Protein AF-0000000086868561 (afdb_homodimer)

InterPro domains:
  IPR000504 RNA recognition motif domain [PS50102] (7-94)
  IPR012677 Nucleotide-binding alpha-beta plait domain superfamily [G3DSA:3.30.70.330] (7-83)
  IPR035979 RNA-binding domain superfamily [SSF54928] (6-81)

Secondary structure (DSSP, 8-state):
-HHHHTTEEEEE---TTSS-HHHHHHHHHHHHH-GGGT---EEEEE-S-SSTTEEEEEESSHHHHHHHHH-S-EEE--TTSSS-EEEEEEE--HHHHHHHHHH-/-HHHHTTEEEEE---TTSS-HHHHHHHHHHHHH-GGGT---EEEEE-S-SSTTEEEEEESSHHHHHHHHH-S-EEE--TTSSS-EEEEEEE--HHHHHHHHHH-

Foldseek 3Di:
DVVFLLQKKKKAFQDPPLDDFVVSQVLVQVQQCDVVLLHRAWPDKDPPDPDPRMIMTGHPDSVSLVRNQPRDWDWRDDPSDPDTITMDMGGRDPVVVVVVVVVD/DVVFLLQKKKKAFQDPPLDDFVVSQVLVQVQQCDVVLLHRAWPDKDPPDPDPRMIMTGHPDSVSLVRNQPRPWDWRDDPSDPDTTTMDMGGRDPVVVVVVVVVD

Nearest PDB structures (foldseek):
  2yko-assembly1_A  TM=6.270E-01  e=1.148E-03  Homo sapiens
  2ykq-assembly1_C  TM=6.264E-01  e=1.004E-02  Homo sapiens
  3h7h-assembly1_B  TM=5.036E-01  e=6.752E-02  Homo sapiens
  7wbx-assembly1_W  TM=4.776E-01  e=1.002E-01  Komagataella phaffii
  5xon-assembly1_W  TM=4.922E-01  e=1.695E-01  Komagataella phaffii GS115

Sequence (208 aa):
QAARSTRTIVIAGVPAGLLQDDVMADILTIHFQMSRNNGGDVEEVTYPTQNKGVAYITFEDQEVVERVLKKDQHLLQDRRLSRLYPLTVTRYNVSSSLIHLIMLQAARSTRTIVIAGVPAGLLQDDVMADILTIHFQMSRNNGGDVEEVTYPTQNKGVAYITFEDQEVVERVLKKDQHLLQDRRLSRLYPLTVTRYNVSSSLIHLIML

Solvent-accessible surface area (backbone atoms only — not comparable to full-atom values): 11659 Å² total; per-residue (Å²): 110,78,71,49,42,61,14,24,34,34,37,34,53,46,75,67,84,76,57,59,54,69,58,48,42,48,53,51,49,48,52,43,34,22,58,94,58,34,28,35,50,68,69,44,72,45,52,77,51,95,50,85,27,32,35,37,40,28,36,74,45,48,68,35,47,59,41,38,63,67,52,90,77,46,62,50,75,50,93,92,45,96,57,76,35,62,44,47,74,45,77,45,50,68,75,59,56,54,49,57,61,65,74,100,109,78,71,49,44,62,14,24,34,34,37,34,55,47,75,68,84,75,58,60,54,69,57,49,42,48,53,51,48,49,52,42,34,23,59,92,58,34,29,36,49,66,69,46,72,47,53,77,52,95,49,86,28,31,35,38,40,30,36,75,47,48,68,34,48,60,42,38,64,67,52,90,77,47,64,50,76,48,92,91,42,96,57,75,36,61,44,46,76,44,78,46,52,65,76,60,54,54,50,56,60,65,73,99

Organism: Acrocephalus arundinaceus (NCBI:txid39621)

pLDDT: mean 91.25, std 15.87, range [37.22, 98.88]

Radius of gyration: 18.5 Å; Cα contacts (8 Å, |Δi|>4): 359; chains: 2; bounding box: 31×55×44 Å

Structure (mmCIF, N/CA/C/O backbone):
data_AF-0000000086868561-model_v1
#
loop_
_entity.id
_entity.type
_entity.pdbx_description
1 polymer 'RBM43 protein'
#
loop_
_atom_site.group_PDB
_atom_site.id
_atom_site.type_symbol
_atom_site.label_atom_id
_atom_site.label_alt_id
_atom_site.label_comp_id
_atom_site.label_asym_id
_atom_site.label_entity_id
_atom_site.label_seq_id
_atom_site.pdbx_PDB_ins_code
_atom_site.Cartn_x
_atom_site.Cartn_y
_atom_site.Cartn_z
_atom_site.occupancy
_atom_site.B_iso_or_equiv
_atom_site.auth_seq_id
_atom_site.auth_comp_id
_atom_site.auth_asym_id
_atom_site.auth_atom_id
_atom_site.pdbx_PDB_model_num
ATOM 1 N N . GLN A 1 1 ? 9.25 -9.828 -21.031 1 51.69 1 GLN A N 1
ATOM 2 C CA . GLN A 1 1 ? 8.453 -10.992 -20.656 1 51.69 1 GLN A CA 1
ATOM 3 C C . GLN A 1 1 ? 9.219 -11.891 -19.703 1 51.69 1 GLN A C 1
ATOM 5 O O . GLN A 1 1 ? 8.703 -12.25 -18.641 1 51.69 1 GLN A O 1
ATOM 10 N N . ALA A 1 2 ? 10.344 -12.547 -20.219 1 59.72 2 ALA A N 1
ATOM 11 C CA . ALA A 1 2 ? 11.203 -13.398 -19.406 1 59.72 2 ALA A CA 1
ATOM 12 C C . ALA A 1 2 ? 11.633 -12.68 -18.125 1 59.72 2 ALA A C 1
ATOM 14 O O . ALA A 1 2 ? 11.617 -13.258 -17.047 1 59.72 2 ALA A O 1
ATOM 15 N N . ALA A 1 3 ? 11.836 -11.32 -18.25 1 76.62 3 ALA A N 1
ATOM 16 C CA . ALA A 1 3 ? 12.344 -10.523 -17.141 1 76.62 3 ALA A CA 1
ATOM 17 C C . ALA A 1 3 ? 11.266 -10.305 -16.078 1 76.62 3 ALA A C 1
ATOM 19 O O . ALA A 1 3 ? 11.555 -10.344 -14.883 1 76.62 3 ALA A O 1
ATOM 20 N N . ARG A 1 4 ? 9.992 -10.469 -16.453 1 88.44 4 ARG A N 1
ATOM 21 C CA . ARG A 1 4 ? 8.898 -10.234 -15.523 1 88.44 4 ARG A CA 1
ATOM 22 C C . ARG A 1 4 ? 8.648 -11.461 -14.648 1 88.44 4 ARG A C 1
ATOM 24 O O . ARG A 1 4 ? 8.352 -11.328 -13.453 1 88.44 4 ARG A O 1
ATOM 31 N N . SER A 1 5 ? 8.883 -12.633 -15.211 1 88.62 5 SER A N 1
ATOM 32 C CA . SER A 1 5 ? 8.625 -13.875 -14.484 1 88.62 5 SER A CA 1
ATOM 33 C C . SER A 1 5 ? 9.555 -14.023 -13.289 1 88.62 5 SER A C 1
ATOM 35 O O . SER A 1 5 ? 9.156 -14.531 -12.242 1 88.62 5 SER A O 1
ATOM 37 N N . THR A 1 6 ? 10.75 -13.508 -13.5 1 93.69 6 THR A N 1
ATOM 38 C CA . THR A 1 6 ? 11.734 -13.633 -12.43 1 93.69 6 THR A CA 1
ATOM 39 C C . THR A 1 6 ? 11.469 -12.602 -11.336 1 93.69 6 THR A C 1
ATOM 41 O O . THR A 1 6 ? 12.039 -12.695 -10.242 1 93.69 6 THR A O 1
ATOM 44 N N . ARG A 1 7 ? 10.57 -11.695 -11.586 1 97.88 7 ARG A N 1
ATOM 45 C CA . ARG A 1 7 ? 10.234 -10.648 -10.625 1 97.88 7 ARG A CA 1
ATOM 46 C C . ARG A 1 7 ? 8.867 -10.898 -10 1 97.88 7 ARG A C 1
ATOM 48 O O . ARG A 1 7 ? 8.344 -10.055 -9.266 1 97.88 7 ARG A O 1
ATOM 55 N N . THR A 1 8 ? 8.266 -12.109 -10.289 1 97.69 8 THR A N 1
ATOM 56 C CA . THR A 1 8 ? 6.879 -12.344 -9.898 1 97.69 8 THR A CA 1
ATOM 57 C C . THR A 1 8 ? 6.785 -13.469 -8.883 1 97.69 8 THR A C 1
ATOM 59 O O . THR A 1 8 ? 7.492 -14.477 -8.992 1 97.69 8 THR A O 1
ATOM 62 N N . ILE A 1 9 ? 5.934 -13.305 -7.879 1 98.19 9 ILE A N 1
ATOM 63 C CA . ILE A 1 9 ? 5.598 -14.367 -6.938 1 98.19 9 ILE A CA 1
ATOM 64 C C . ILE A 1 9 ? 4.125 -14.734 -7.074 1 98.19 9 ILE A C 1
ATOM 66 O O . ILE A 1 9 ? 3.324 -13.945 -7.578 1 98.19 9 ILE A O 1
ATOM 70 N N . VAL A 1 10 ? 3.818 -15.945 -6.695 1 97.81 10 VAL A N 1
ATOM 71 C CA . VAL A 1 10 ? 2.451 -16.438 -6.574 1 97.81 10 VAL A CA 1
ATOM 72 C C . VAL A 1 10 ? 2.025 -16.422 -5.105 1 97.81 10 VAL A C 1
ATOM 74 O O . VAL A 1 10 ? 2.754 -16.906 -4.238 1 97.81 10 VAL A O 1
ATOM 77 N N . ILE A 1 11 ? 0.882 -15.883 -4.84 1 98.62 11 ILE A N 1
ATOM 78 C CA . ILE A 1 11 ? 0.335 -15.82 -3.488 1 98.62 11 ILE A CA 1
ATOM 79 C C . ILE A 1 11 ? -0.944 -16.656 -3.41 1 98.62 11 ILE A C 1
ATOM 81 O O . ILE A 1 11 ? -1.891 -16.422 -4.164 1 98.62 11 ILE A O 1
ATOM 85 N N . ALA A 1 12 ? -0.967 -17.531 -2.518 1 98.44 12 ALA A N 1
ATOM 86 C CA . ALA A 1 12 ? -2.176 -18.297 -2.232 1 98.44 12 ALA A CA 1
ATOM 87 C C . ALA A 1 12 ? -2.666 -18.047 -0.811 1 98.44 12 ALA A C 1
ATOM 89 O O . ALA A 1 12 ? -1.887 -17.656 0.06 1 98.44 12 ALA A O 1
ATOM 90 N N . GLY A 1 13 ? -3.943 -18.281 -0.641 1 98.44 13 GLY A N 1
ATOM 91 C CA . GLY A 1 13 ? -4.523 -18.078 0.677 1 98.44 13 GLY A CA 1
ATOM 92 C C . GLY A 1 13 ? -5.18 -16.719 0.83 1 98.44 13 GLY A C 1
ATOM 93 O O . GLY A 1 13 ? -5.555 -16.328 1.937 1 98.44 13 GLY A O 1
ATOM 94 N N . VAL A 1 14 ? -5.309 -15.977 -0.23 1 98.56 14 VAL A N 1
ATOM 95 C CA . VAL A 1 14 ? -5.988 -14.68 -0.207 1 98.56 14 VAL A CA 1
ATOM 96 C C . VAL A 1 14 ? -7.465 -14.883 0.127 1 98.56 14 VAL A C 1
ATOM 98 O O . VAL A 1 14 ? -8.148 -15.68 -0.516 1 98.56 14 VAL A O 1
ATOM 101 N N . PRO A 1 15 ? -7.941 -14.25 1.139 1 97.75 15 PRO A N 1
ATOM 102 C CA . PRO A 1 15 ? -9.352 -14.43 1.499 1 97.75 15 PRO A CA 1
ATOM 103 C C . PRO A 1 15 ? -10.305 -13.812 0.48 1 97.75 15 PRO A C 1
ATOM 105 O O . PRO A 1 15 ? -10.734 -12.672 0.649 1 97.75 15 PRO A O 1
ATOM 108 N N . ALA A 1 16 ? -10.758 -14.594 -0.416 1 96.56 16 ALA A N 1
ATOM 109 C CA . ALA A 1 16 ? -11.602 -14.133 -1.518 1 96.56 16 ALA A CA 1
ATOM 110 C C . ALA A 1 16 ? -13.023 -13.867 -1.044 1 96.56 16 ALA A C 1
ATOM 112 O O . ALA A 1 16 ? -13.547 -14.578 -0.186 1 96.56 16 ALA A O 1
ATOM 113 N N . GLY A 1 17 ? -13.586 -12.883 -1.611 1 95.5 17 GLY A N 1
ATOM 114 C CA . GLY A 1 17 ? -15.008 -12.641 -1.424 1 95.5 17 GLY A CA 1
ATOM 115 C C . GLY A 1 17 ? -15.312 -11.805 -0.194 1 95.5 17 GLY A C 1
ATOM 116 O O . GLY A 1 17 ? -16.469 -11.461 0.057 1 95.5 17 GLY A O 1
ATOM 117 N N . LEU A 1 18 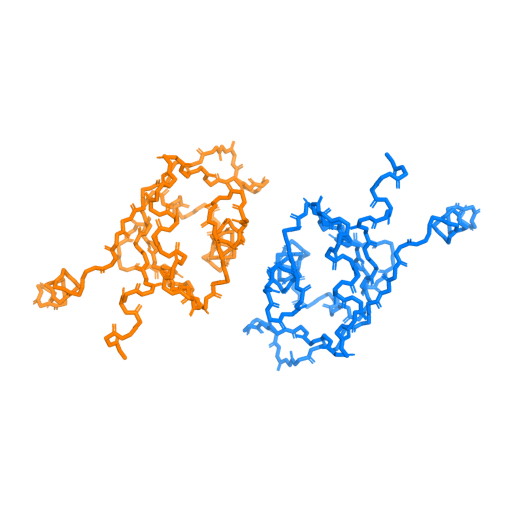? -14.32 -11.477 0.561 1 96.69 18 LEU A N 1
ATOM 118 C CA . LEU A 1 18 ? -14.531 -10.727 1.796 1 96.69 18 LEU A CA 1
ATOM 119 C C . LEU A 1 18 ? -14.617 -9.234 1.518 1 96.69 18 LEU A C 1
ATOM 121 O O . LEU A 1 18 ? -15.32 -8.5 2.225 1 96.69 18 LEU A O 1
ATOM 125 N N . LEU A 1 19 ? -13.859 -8.773 0.583 1 97.38 19 LEU A N 1
ATOM 126 C CA . LEU A 1 19 ? -13.781 -7.363 0.206 1 97.38 19 LEU A CA 1
ATOM 127 C C . LEU A 1 19 ? -13.836 -7.203 -1.31 1 97.38 19 LEU A C 1
ATOM 129 O O . LEU A 1 19 ? -13.711 -8.188 -2.047 1 97.38 19 LEU A O 1
ATOM 133 N N . GLN A 1 20 ? -14.125 -5.953 -1.685 1 97 20 GLN A N 1
ATOM 134 C CA . GLN A 1 20 ? -13.984 -5.691 -3.113 1 97 20 GLN A CA 1
ATOM 135 C C . GLN A 1 20 ? -12.594 -6.082 -3.611 1 97 20 GLN A C 1
ATOM 137 O O . GLN A 1 20 ? -11.602 -5.918 -2.896 1 97 20 GLN A O 1
ATOM 142 N N . ASP A 1 21 ? -12.477 -6.473 -4.863 1 97.69 21 ASP A N 1
ATOM 143 C CA . ASP A 1 21 ? -11.234 -7 -5.414 1 97.69 21 ASP A CA 1
ATOM 144 C C . ASP A 1 21 ? -10.133 -5.941 -5.395 1 97.69 21 ASP A C 1
ATOM 146 O O . ASP A 1 21 ? -8.977 -6.242 -5.074 1 97.69 21 ASP A O 1
ATOM 150 N N . ASP A 1 22 ? -10.477 -4.754 -5.777 1 97 22 ASP A N 1
ATOM 151 C CA . ASP A 1 22 ? -9.469 -3.705 -5.836 1 97 22 ASP A CA 1
ATOM 152 C C . ASP A 1 22 ? -8.953 -3.357 -4.441 1 97 22 ASP A C 1
ATOM 154 O O . ASP A 1 22 ? -7.789 -2.984 -4.277 1 97 22 ASP A O 1
ATOM 158 N N . VAL A 1 23 ? -9.789 -3.428 -3.482 1 98.12 23 VAL A N 1
ATOM 159 C CA . VAL A 1 23 ? -9.391 -3.193 -2.098 1 98.12 23 VAL A CA 1
ATOM 160 C C . VAL A 1 23 ? -8.453 -4.305 -1.639 1 98.12 23 VAL A C 1
ATOM 162 O O . VAL A 1 23 ? -7.422 -4.039 -1.014 1 98.12 23 VAL A O 1
ATOM 165 N N . MET A 1 24 ? -8.766 -5.473 -1.967 1 98.56 24 MET A N 1
ATOM 166 C CA . MET A 1 24 ? -7.895 -6.594 -1.63 1 98.56 24 MET A CA 1
ATOM 167 C C . MET A 1 24 ? -6.531 -6.441 -2.299 1 98.56 24 MET A C 1
ATOM 169 O O . MET A 1 24 ? -5.496 -6.684 -1.674 1 98.56 24 MET A O 1
ATOM 173 N N . ALA A 1 25 ? -6.566 -6.031 -3.541 1 98.62 25 ALA A N 1
ATOM 174 C CA . ALA A 1 25 ? -5.312 -5.809 -4.25 1 98.62 25 ALA A CA 1
ATOM 175 C C . ALA A 1 25 ? -4.469 -4.746 -3.551 1 98.62 25 ALA A C 1
ATOM 177 O O . ALA A 1 25 ? -3.244 -4.875 -3.463 1 98.62 25 ALA A O 1
ATOM 178 N N . ASP A 1 26 ? -5.125 -3.734 -3.117 1 98.62 26 ASP A N 1
ATOM 179 C CA . ASP A 1 26 ? -4.406 -2.697 -2.385 1 98.62 26 ASP A CA 1
ATOM 180 C C . ASP A 1 26 ? -3.789 -3.256 -1.104 1 98.62 26 ASP A C 1
ATOM 182 O O . ASP A 1 26 ? -2.654 -2.924 -0.761 1 98.62 26 ASP A O 1
A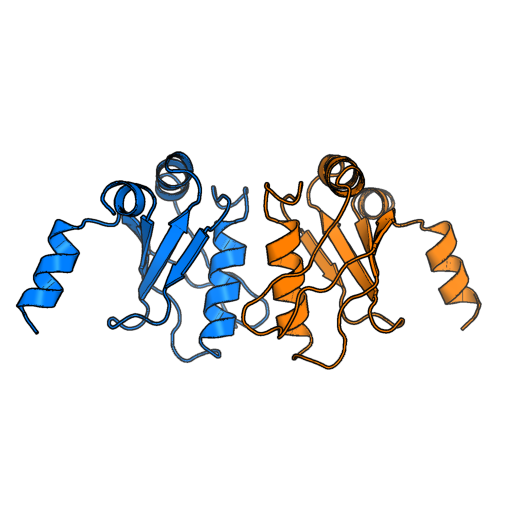TOM 186 N N . ILE A 1 27 ? -4.559 -4.051 -0.37 1 98.75 27 ILE A N 1
ATOM 187 C CA . ILE A 1 27 ? -4.07 -4.625 0.877 1 98.75 27 ILE A CA 1
ATOM 188 C C . ILE A 1 27 ? -2.838 -5.484 0.601 1 98.75 27 ILE A C 1
ATOM 190 O O . ILE A 1 27 ? -1.848 -5.414 1.333 1 98.75 27 ILE A O 1
ATOM 194 N N . LEU A 1 28 ? -2.844 -6.238 -0.434 1 98.88 28 LEU A N 1
ATOM 195 C CA . LEU A 1 28 ? -1.693 -7.047 -0.821 1 98.88 28 LEU A CA 1
ATOM 196 C C . LEU A 1 28 ? -0.499 -6.168 -1.168 1 98.88 28 LEU A C 1
ATOM 198 O O . LEU A 1 28 ? 0.625 -6.438 -0.738 1 98.88 28 LEU A O 1
ATOM 202 N N . THR A 1 29 ? -0.765 -5.172 -1.962 1 98.88 29 THR A N 1
ATOM 203 C CA . THR A 1 29 ? 0.297 -4.246 -2.34 1 98.88 29 THR A CA 1
ATOM 204 C C . THR A 1 29 ? 0.973 -3.664 -1.101 1 98.88 29 THR A C 1
ATOM 206 O O . THR A 1 29 ? 2.201 -3.66 -1.002 1 98.88 29 THR A O 1
ATOM 209 N N . ILE A 1 30 ? 0.138 -3.203 -0.221 1 98.81 30 ILE A N 1
ATOM 210 C CA . ILE A 1 30 ? 0.633 -2.568 0.996 1 98.81 30 ILE A CA 1
ATOM 211 C C . ILE A 1 30 ? 1.467 -3.566 1.797 1 98.81 30 ILE A C 1
ATOM 213 O O . ILE A 1 30 ? 2.57 -3.246 2.244 1 98.81 30 ILE A O 1
ATOM 217 N N . HIS A 1 31 ? 1.046 -4.75 1.968 1 98.81 31 HIS A N 1
ATOM 218 C CA . HIS A 1 31 ? 1.744 -5.789 2.717 1 98.81 31 HIS A CA 1
ATOM 219 C C . HIS A 1 31 ? 3.105 -6.09 2.1 1 98.81 31 HIS A C 1
ATOM 221 O O . HIS A 1 31 ? 4.117 -6.125 2.805 1 98.81 31 HIS A O 1
ATOM 227 N N . PHE A 1 32 ? 3.178 -6.207 0.846 1 98.88 32 PHE A N 1
ATOM 228 C CA . PHE A 1 32 ? 4.387 -6.707 0.197 1 98.88 32 PHE A CA 1
ATOM 229 C C . PHE A 1 32 ? 5.324 -5.559 -0.156 1 98.88 32 PHE A C 1
ATOM 231 O O . PHE A 1 32 ? 6.438 -5.789 -0.636 1 98.88 32 PHE A O 1
ATOM 238 N N . GLN A 1 33 ? 4.836 -4.363 0.044 1 98.62 33 GLN A N 1
ATOM 239 C CA . GLN A 1 33 ? 5.73 -3.219 -0.081 1 98.62 33 GLN A CA 1
ATOM 240 C C . GLN A 1 33 ? 6.469 -2.953 1.228 1 98.62 33 GLN A C 1
ATOM 242 O O . GLN A 1 33 ? 7.449 -2.207 1.252 1 98.62 33 GLN A O 1
ATOM 247 N N . MET A 1 34 ? 6.023 -3.525 2.316 1 97.94 34 MET A N 1
ATOM 248 C CA . MET A 1 34 ? 6.598 -3.236 3.627 1 97.94 34 MET A CA 1
ATOM 249 C C . MET A 1 34 ? 7.934 -3.951 3.803 1 97.94 34 MET A C 1
ATOM 251 O O . MET A 1 34 ? 8.039 -5.156 3.557 1 97.94 34 MET A O 1
ATOM 255 N N . SER A 1 35 ? 8.852 -3.223 4.348 1 97.12 35 SER A N 1
ATOM 256 C CA . SER A 1 35 ? 10.172 -3.777 4.605 1 97.12 35 SER A CA 1
ATOM 257 C C . SER A 1 35 ? 10.117 -4.879 5.66 1 97.12 35 SER A C 1
ATOM 259 O O . SER A 1 35 ? 10.812 -5.887 5.551 1 97.12 35 SER A O 1
ATOM 261 N N . ARG A 1 36 ? 9.297 -4.746 6.656 1 94.56 36 ARG A N 1
ATOM 262 C CA . ARG A 1 36 ? 9.211 -5.73 7.73 1 94.56 36 ARG A CA 1
ATOM 263 C C . ARG A 1 36 ? 8.688 -7.066 7.207 1 94.56 36 ARG A C 1
ATOM 265 O O . ARG A 1 36 ? 8.859 -8.102 7.852 1 94.56 36 ARG A O 1
ATOM 272 N N . ASN A 1 37 ? 8.031 -7.039 6.121 1 97.62 37 ASN A N 1
ATOM 273 C CA . ASN A 1 37 ? 7.574 -8.266 5.48 1 97.62 37 ASN A CA 1
ATOM 274 C C . ASN A 1 37 ? 8.531 -8.711 4.375 1 97.62 37 ASN A C 1
ATOM 276 O O . ASN A 1 37 ? 8.141 -9.461 3.48 1 97.62 37 ASN A O 1
ATOM 280 N N . ASN A 1 38 ? 9.734 -8.18 4.387 1 98.25 38 ASN A N 1
ATOM 281 C CA . ASN A 1 38 ? 10.805 -8.445 3.428 1 98.25 38 ASN A CA 1
ATOM 282 C C . ASN A 1 38 ? 10.422 -7.988 2.021 1 98.25 38 ASN A C 1
ATOM 284 O O . ASN A 1 38 ? 10.891 -8.555 1.032 1 98.25 38 ASN A O 1
ATOM 288 N N . GLY A 1 39 ? 9.484 -7.027 1.983 1 98.25 39 GLY A N 1
ATOM 289 C CA . GLY A 1 39 ? 8.938 -6.594 0.708 1 98.25 39 GLY A CA 1
ATOM 290 C C . GLY A 1 39 ? 9.781 -5.543 0.016 1 98.25 39 GLY A C 1
ATOM 291 O O . GLY A 1 39 ? 10.961 -5.379 0.338 1 98.25 39 GLY A O 1
ATOM 292 N N . GLY A 1 40 ? 9.188 -4.93 -1.017 1 98.38 40 GLY A N 1
ATOM 293 C CA . GLY A 1 40 ? 9.734 -3.891 -1.87 1 98.38 40 GLY A CA 1
ATOM 294 C C . GLY A 1 40 ? 8.719 -3.326 -2.848 1 98.38 40 GLY A C 1
ATOM 295 O O . GLY A 1 40 ? 7.547 -3.705 -2.824 1 98.38 40 GLY A O 1
ATOM 296 N N . ASP A 1 41 ? 9.188 -2.451 -3.643 1 98.44 41 ASP A N 1
ATOM 297 C CA . ASP A 1 41 ? 8.281 -1.765 -4.551 1 98.44 41 ASP A CA 1
ATOM 298 C C . ASP A 1 41 ? 7.551 -2.758 -5.453 1 98.44 41 ASP A C 1
ATOM 300 O O . ASP A 1 41 ? 8.188 -3.557 -6.145 1 98.44 41 ASP A O 1
ATOM 304 N N . VAL A 1 42 ? 6.223 -2.629 -5.449 1 98.44 42 VAL A N 1
ATOM 305 C CA . VAL A 1 42 ? 5.359 -3.494 -6.246 1 98.44 42 VAL A CA 1
ATOM 306 C C . VAL A 1 42 ? 4.984 -2.793 -7.547 1 98.44 42 VAL A C 1
ATOM 308 O O . VAL A 1 42 ? 4.441 -1.686 -7.527 1 98.44 42 VAL A O 1
ATOM 311 N N . GLU A 1 43 ? 5.273 -3.438 -8.609 1 98 43 GLU A N 1
ATOM 312 C CA . GLU A 1 43 ? 4.934 -2.91 -9.93 1 98 43 GLU A CA 1
ATOM 313 C C . GLU A 1 43 ? 3.477 -3.199 -10.281 1 98 43 GLU A C 1
ATOM 315 O O . GLU A 1 43 ? 2.773 -2.33 -10.797 1 98 43 GLU A O 1
ATOM 320 N N . GLU A 1 44 ? 3.074 -4.473 -9.945 1 97.62 44 GLU A N 1
ATOM 321 C CA . GLU A 1 44 ? 1.729 -4.879 -10.344 1 97.62 44 GLU A CA 1
ATOM 322 C C . GLU A 1 44 ? 1.215 -6.023 -9.477 1 97.62 44 GLU A C 1
ATOM 324 O O . GLU A 1 44 ? 1.973 -6.93 -9.125 1 97.62 44 GLU A O 1
ATOM 329 N N . VAL A 1 45 ? -0.065 -5.934 -9.148 1 98.31 45 VAL A N 1
ATOM 330 C CA . VAL A 1 45 ? -0.792 -7.039 -8.531 1 98.31 45 VAL A CA 1
ATOM 331 C C . VAL A 1 45 ? -1.901 -7.512 -9.469 1 98.31 45 VAL A C 1
ATOM 333 O O . VAL A 1 45 ? -2.719 -6.711 -9.93 1 98.31 45 VAL A O 1
ATOM 336 N N . THR A 1 46 ? -1.82 -8.797 -9.805 1 97.94 46 THR A N 1
ATOM 337 C CA . THR A 1 46 ? -2.912 -9.398 -10.555 1 97.94 46 THR A CA 1
ATOM 338 C C . THR A 1 46 ? -3.859 -10.148 -9.625 1 97.94 46 THR A C 1
ATOM 340 O O . THR A 1 46 ? -3.518 -11.219 -9.109 1 97.94 46 THR A O 1
ATOM 343 N N . TYR A 1 47 ? -4.895 -9.594 -9.406 1 98.25 47 TYR A N 1
ATOM 344 C CA . TYR A 1 47 ? -5.957 -10.148 -8.578 1 98.25 47 TYR A CA 1
ATOM 345 C C . TYR A 1 47 ? -7.316 -9.586 -8.984 1 98.25 47 TYR A C 1
ATOM 347 O O . TYR A 1 47 ? -7.465 -8.367 -9.156 1 98.25 47 TYR A O 1
ATOM 355 N N . PRO A 1 48 ? -8.328 -10.242 -9.109 1 97.5 48 PRO A N 1
ATOM 356 C CA . PRO A 1 48 ? -8.414 -11.703 -8.969 1 97.5 48 PRO A CA 1
ATOM 357 C C . PRO A 1 48 ? -7.762 -12.438 -10.141 1 97.5 48 PRO A C 1
ATOM 359 O O . PRO A 1 48 ? -7.438 -11.82 -11.164 1 97.5 48 PRO A O 1
ATOM 362 N N . THR A 1 49 ? -7.387 -13.648 -9.961 1 97.19 49 THR A N 1
ATOM 363 C CA . THR A 1 49 ? -6.977 -14.547 -11.031 1 97.19 49 THR A CA 1
ATOM 364 C C . THR A 1 49 ? -8.055 -15.594 -11.297 1 97.19 49 THR A C 1
ATOM 366 O O . THR A 1 49 ? -9.148 -15.531 -10.727 1 97.19 49 THR A O 1
ATOM 369 N N . GLN A 1 50 ? -7.762 -16.516 -12.203 1 94.44 50 GLN A N 1
ATOM 370 C CA . GLN A 1 50 ? -8.68 -17.594 -12.516 1 94.44 50 GLN A CA 1
ATOM 371 C C . GLN A 1 50 ? -8.797 -18.562 -11.336 1 94.44 50 GLN A C 1
ATOM 373 O O . GLN A 1 50 ? -9.805 -19.266 -11.195 1 94.44 50 GLN A O 1
ATOM 378 N N . ASN A 1 51 ? -7.777 -18.656 -10.531 1 95.25 51 ASN A N 1
ATOM 379 C CA . ASN A 1 51 ? -7.773 -19.5 -9.344 1 95.25 51 ASN A CA 1
ATOM 380 C C . ASN A 1 51 ? -8.156 -18.719 -8.094 1 95.25 51 ASN A C 1
ATOM 382 O O . ASN A 1 51 ? -7.453 -17.781 -7.703 1 95.25 51 ASN A O 1
ATOM 386 N N . LYS A 1 52 ? -9.227 -19.141 -7.531 1 96.56 52 LYS A N 1
ATOM 387 C CA . LYS A 1 52 ? -9.734 -18.438 -6.352 1 96.56 52 LYS A CA 1
ATOM 388 C C . LYS A 1 52 ? -8.68 -18.375 -5.25 1 96.56 52 LYS A C 1
ATOM 390 O O . LYS A 1 52 ? -8.031 -19.391 -4.945 1 96.56 52 LYS A O 1
ATOM 395 N N . GLY A 1 53 ? -8.539 -17.188 -4.652 1 98 53 GLY A N 1
ATOM 396 C CA . GLY A 1 53 ? -7.629 -17.031 -3.527 1 98 53 GLY A CA 1
ATOM 397 C C . GLY A 1 53 ? -6.172 -16.938 -3.947 1 98 53 GLY A C 1
ATOM 398 O O . GLY A 1 53 ? -5.273 -17.047 -3.111 1 98 53 GLY A O 1
ATOM 399 N N . VAL A 1 54 ? -5.965 -16.766 -5.254 1 98.31 54 VAL A N 1
ATOM 400 C CA . VAL A 1 54 ? -4.598 -16.688 -5.758 1 98.31 54 VAL A CA 1
ATOM 401 C C . VAL A 1 54 ? -4.359 -15.32 -6.391 1 98.31 54 VAL A C 1
ATOM 403 O O . VAL A 1 54 ? -5.223 -14.805 -7.105 1 98.31 54 VAL A O 1
ATOM 406 N N . ALA A 1 55 ? -3.262 -14.75 -6.105 1 98.56 55 ALA A N 1
ATOM 407 C CA . ALA A 1 55 ? -2.807 -13.508 -6.715 1 98.56 55 ALA A CA 1
ATOM 408 C C . ALA A 1 55 ? -1.392 -13.648 -7.266 1 98.56 55 ALA A C 1
ATOM 410 O O . ALA A 1 55 ? -0.658 -14.562 -6.883 1 98.56 55 ALA A O 1
ATOM 411 N N . TYR A 1 56 ? -1.018 -12.797 -8.188 1 98.56 56 TYR A N 1
ATOM 412 C CA . TYR A 1 56 ? 0.356 -12.633 -8.656 1 98.56 56 TYR A CA 1
ATOM 413 C C . TYR A 1 56 ? 0.88 -11.242 -8.328 1 98.56 56 TYR A C 1
ATOM 415 O O . TYR A 1 56 ? 0.186 -10.242 -8.547 1 98.56 56 TYR A O 1
ATOM 423 N N . ILE A 1 57 ? 2.068 -11.266 -7.84 1 98.62 57 ILE A N 1
ATOM 424 C CA . ILE A 1 57 ? 2.678 -9.977 -7.527 1 98.62 57 ILE A CA 1
ATOM 425 C C . ILE A 1 57 ? 4.023 -9.852 -8.242 1 98.62 57 ILE A C 1
ATOM 427 O O . ILE A 1 57 ? 4.887 -10.719 -8.102 1 98.62 57 ILE A O 1
ATOM 431 N N . THR A 1 58 ? 4.184 -8.773 -9.016 1 98.44 58 THR A N 1
ATOM 432 C CA . THR A 1 58 ? 5.438 -8.445 -9.688 1 98.44 58 THR A CA 1
ATOM 433 C C . THR A 1 58 ? 6.125 -7.266 -9.008 1 98.44 58 THR A C 1
ATOM 435 O O . THR A 1 58 ? 5.52 -6.207 -8.828 1 98.44 58 THR A O 1
ATOM 438 N N . PHE A 1 59 ? 7.398 -7.457 -8.68 1 98.44 59 PHE A N 1
ATOM 439 C CA . PHE A 1 59 ? 8.172 -6.395 -8.047 1 98.44 59 PHE A CA 1
ATOM 440 C C . PHE A 1 59 ? 8.992 -5.633 -9.078 1 98.44 59 PHE A C 1
ATOM 442 O O . PHE A 1 59 ? 9.219 -6.125 -10.188 1 98.44 59 PHE A O 1
ATOM 449 N N . GLU A 1 60 ? 9.359 -4.418 -8.719 1 97.56 60 GLU A N 1
ATOM 450 C CA . GLU A 1 60 ? 10.234 -3.627 -9.578 1 97.56 60 GLU A CA 1
ATOM 451 C C . GLU A 1 60 ? 11.617 -4.27 -9.703 1 97.56 60 GLU A C 1
ATOM 453 O O . GLU A 1 60 ? 12.242 -4.215 -10.766 1 97.56 60 GLU A O 1
ATOM 458 N N . ASP A 1 61 ? 12.078 -4.918 -8.594 1 97.06 61 ASP A N 1
ATOM 459 C CA . ASP A 1 61 ? 13.414 -5.504 -8.531 1 97.06 61 ASP A CA 1
ATOM 460 C C . ASP A 1 61 ? 13.344 -7 -8.242 1 97.06 61 ASP A C 1
ATOM 462 O O . ASP A 1 61 ? 12.672 -7.426 -7.301 1 97.06 61 ASP A O 1
ATOM 466 N N . GLN A 1 62 ? 14.141 -7.773 -8.906 1 96.31 62 GLN A N 1
ATOM 467 C CA . GLN A 1 62 ? 14.133 -9.227 -8.766 1 96.31 62 GLN A CA 1
ATOM 468 C C . GLN A 1 62 ? 14.633 -9.648 -7.383 1 96.31 62 GLN A C 1
ATOM 470 O O . GLN A 1 62 ? 14.203 -10.672 -6.848 1 96.31 62 GLN A O 1
ATOM 475 N N . GLU A 1 63 ? 15.477 -8.852 -6.809 1 97.56 63 GLU A N 1
ATOM 476 C CA . GLU A 1 63 ? 16.047 -9.195 -5.508 1 97.56 63 GLU A CA 1
ATOM 477 C C . GLU A 1 63 ? 14.961 -9.281 -4.438 1 97.56 63 GLU A C 1
ATOM 479 O O . GLU A 1 63 ? 15.102 -10.016 -3.455 1 97.56 63 GLU A O 1
ATOM 484 N N . VAL A 1 64 ? 13.922 -8.617 -4.656 1 98.19 64 VAL A N 1
ATOM 485 C CA . VAL A 1 64 ? 12.828 -8.609 -3.689 1 98.19 64 VAL A CA 1
ATOM 486 C C . VAL A 1 64 ? 12.188 -9.992 -3.629 1 98.19 64 VAL A C 1
ATOM 488 O O . VAL A 1 64 ? 11.781 -10.445 -2.557 1 98.19 64 VAL A O 1
ATOM 491 N N . VAL A 1 65 ? 12.094 -10.641 -4.766 1 98 65 VAL A N 1
ATOM 492 C CA . VAL A 1 65 ? 11.508 -11.977 -4.812 1 98 65 VAL A CA 1
ATOM 493 C C . VAL A 1 65 ? 12.266 -12.906 -3.861 1 98 65 VAL A C 1
ATOM 495 O O . VAL A 1 65 ? 11.656 -13.609 -3.055 1 98 65 VAL A O 1
ATOM 498 N N . GLU A 1 66 ? 13.578 -12.828 -3.895 1 97.62 66 GLU A N 1
ATOM 499 C CA . GLU A 1 66 ? 14.398 -13.688 -3.045 1 97.62 66 GLU A CA 1
ATOM 500 C C . GLU A 1 66 ? 14.18 -13.367 -1.568 1 97.62 66 GLU A C 1
ATOM 502 O O . GLU A 1 66 ? 14.117 -14.273 -0.736 1 97.62 66 GLU A O 1
ATOM 507 N N . ARG A 1 67 ? 14.047 -12.117 -1.239 1 98.44 67 ARG A N 1
ATOM 508 C CA . ARG A 1 67 ? 13.844 -11.703 0.145 1 98.44 67 ARG A CA 1
ATOM 509 C C . ARG A 1 67 ? 12.484 -12.148 0.658 1 98.44 67 ARG A C 1
ATOM 511 O O . ARG A 1 67 ? 12.375 -12.688 1.762 1 98.44 67 ARG A O 1
ATOM 518 N N . VAL A 1 68 ? 11.5 -11.953 -0.137 1 98.62 68 VAL A N 1
ATOM 519 C CA . VAL A 1 68 ? 10.141 -12.297 0.256 1 98.62 68 VAL A CA 1
ATOM 520 C C . VAL A 1 68 ? 10.031 -13.805 0.491 1 98.62 68 VAL A C 1
ATOM 522 O O . VAL A 1 68 ? 9.383 -14.242 1.442 1 98.62 68 VAL A O 1
ATOM 525 N N . LEU A 1 69 ? 10.711 -14.57 -0.312 1 98.12 69 LEU A N 1
ATOM 526 C CA . LEU A 1 69 ? 10.633 -16.016 -0.226 1 98.12 69 LEU A CA 1
ATOM 527 C C . LEU A 1 69 ? 11.359 -16.531 1.016 1 98.12 69 LEU A C 1
ATOM 529 O O . LEU A 1 69 ? 11.086 -17.641 1.491 1 98.12 69 LEU A O 1
ATOM 533 N N . LYS A 1 70 ? 12.227 -15.766 1.537 1 98 70 LYS A N 1
ATOM 534 C CA . LYS A 1 70 ? 13.016 -16.172 2.699 1 98 70 LYS A CA 1
ATOM 535 C C . LYS A 1 70 ? 12.227 -15.969 3.992 1 98 70 LYS A C 1
ATOM 537 O O . LYS A 1 70 ? 12.586 -16.516 5.035 1 98 70 LYS A O 1
ATOM 542 N N . LYS A 1 71 ? 11.219 -15.148 3.914 1 97.19 71 LYS A N 1
ATOM 543 C CA . LYS A 1 71 ? 10.43 -14.906 5.117 1 97.19 71 LYS A CA 1
ATOM 544 C C . LYS A 1 71 ? 9.625 -16.141 5.508 1 97.19 71 LYS A C 1
ATOM 546 O O . LYS A 1 71 ? 8.969 -16.766 4.664 1 97.19 71 LYS A O 1
ATOM 551 N N . ASP A 1 72 ? 9.586 -16.547 6.742 1 93.25 72 ASP A N 1
ATOM 552 C CA . ASP A 1 72 ? 8.984 -17.781 7.234 1 93.25 72 ASP A CA 1
ATOM 553 C C . ASP A 1 72 ? 7.469 -17.766 7.066 1 93.25 72 ASP A C 1
ATOM 555 O O . ASP A 1 72 ? 6.887 -18.703 6.523 1 93.25 72 ASP A O 1
ATOM 559 N N . GLN A 1 73 ? 6.852 -16.625 7.609 1 97.56 73 GLN A N 1
ATOM 560 C CA . GLN A 1 73 ? 5.395 -16.562 7.582 1 97.56 73 GLN A CA 1
ATOM 561 C C . GLN A 1 73 ? 4.914 -15.18 7.141 1 97.56 73 GLN A C 1
ATOM 563 O O . GLN A 1 73 ? 5.406 -14.164 7.629 1 97.56 73 GLN A O 1
ATOM 568 N N . HIS A 1 74 ? 4.051 -15.195 6.164 1 98.56 74 HIS A N 1
ATOM 569 C CA . HIS A 1 74 ? 3.324 -13.992 5.773 1 98.56 74 HIS A CA 1
ATOM 570 C C . HIS A 1 74 ? 1.885 -14.031 6.273 1 98.56 74 HIS A C 1
ATOM 572 O O . HIS A 1 74 ? 1.104 -14.891 5.859 1 98.56 74 HIS A O 1
ATOM 578 N N . LEU A 1 75 ? 1.585 -13.148 7.117 1 98.62 75 LEU A N 1
ATOM 579 C CA . LEU A 1 75 ? 0.223 -13 7.617 1 98.62 75 LEU A CA 1
ATOM 580 C C . LEU A 1 75 ? -0.399 -11.695 7.121 1 98.62 75 LEU A C 1
ATOM 582 O O . LEU A 1 75 ? 0.077 -10.609 7.453 1 98.62 75 LEU A O 1
ATOM 586 N N . LEU A 1 76 ? -1.384 -11.844 6.316 1 98.5 76 LEU A N 1
ATOM 587 C CA . LEU A 1 76 ? -2.105 -10.664 5.852 1 98.5 76 LEU A CA 1
ATOM 588 C C . LEU A 1 76 ? -2.924 -10.047 6.98 1 98.5 76 LEU A C 1
ATOM 590 O O . LEU A 1 76 ? -3.75 -10.719 7.598 1 98.5 76 LEU A O 1
ATOM 594 N N . GLN A 1 77 ? -2.617 -8.828 7.227 1 96.75 77 GLN A N 1
ATOM 595 C CA . GLN A 1 77 ? -3.279 -8.086 8.297 1 96.75 77 GLN A CA 1
ATOM 596 C C . GLN A 1 77 ? -3.846 -6.766 7.785 1 96.75 77 GLN A C 1
ATOM 598 O O . GLN A 1 77 ? -3.156 -6.016 7.09 1 96.75 77 GLN A O 1
ATOM 603 N N . ASP A 1 78 ? -5.07 -6.5 8.125 1 97.62 78 ASP A N 1
ATOM 604 C CA . ASP A 1 78 ? -5.773 -5.262 7.797 1 97.62 78 ASP A CA 1
ATOM 605 C C . ASP A 1 78 ? -7.008 -5.086 8.68 1 97.62 78 ASP A C 1
ATOM 607 O O . ASP A 1 78 ? -7.684 -6.059 9.016 1 97.62 78 ASP A O 1
ATOM 611 N N . ARG A 1 79 ? -7.219 -3.83 9.016 1 94.88 79 ARG A N 1
ATOM 612 C CA . ARG A 1 79 ? -8.336 -3.547 9.914 1 94.88 79 ARG A CA 1
ATOM 613 C C . ARG A 1 79 ? -9.656 -4.012 9.312 1 94.88 79 ARG A C 1
ATOM 615 O O . ARG A 1 79 ? -10.617 -4.281 10.031 1 94.88 79 ARG A O 1
ATOM 622 N N . ARG A 1 80 ? -9.844 -4.145 8.055 1 97.38 80 ARG A N 1
ATOM 623 C CA . ARG A 1 80 ? -11.078 -4.539 7.383 1 97.38 80 ARG A CA 1
ATOM 624 C C . ARG A 1 80 ? -11.234 -6.055 7.375 1 97.38 80 ARG A C 1
ATOM 626 O O . ARG A 1 80 ? -12.289 -6.574 7 1 97.38 80 ARG A O 1
ATOM 633 N N . LEU A 1 81 ? -10.164 -6.73 7.773 1 97.12 81 LEU A N 1
ATOM 634 C CA . LEU A 1 81 ? -10.18 -8.188 7.883 1 97.12 81 LEU A CA 1
ATOM 635 C C . LEU A 1 81 ? -10.328 -8.617 9.336 1 97.12 81 LEU A C 1
ATOM 637 O O . LEU A 1 81 ? -9.648 -8.086 10.219 1 97.12 81 LEU A O 1
ATOM 641 N N . SER A 1 82 ? -11.172 -9.547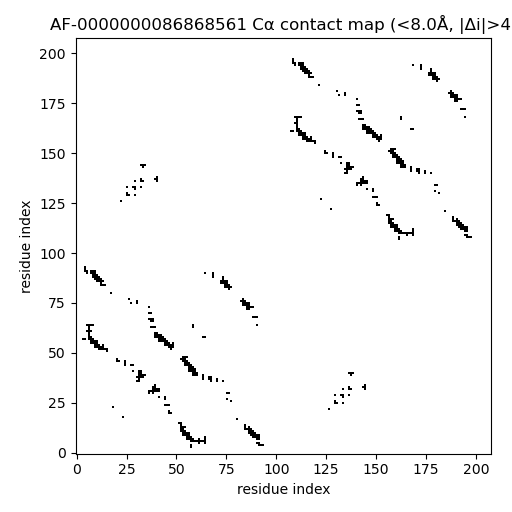 9.641 1 96.31 82 SER A N 1
ATOM 642 C CA . SER A 1 82 ? -11.547 -9.93 11 1 96.31 82 SER A CA 1
ATOM 643 C C . SER A 1 82 ? -10.461 -10.789 11.648 1 96.31 82 SER A C 1
ATOM 645 O O . SER A 1 82 ? -10.453 -10.977 12.867 1 96.31 82 SER A O 1
ATOM 647 N N . ARG A 1 83 ? -9.594 -11.32 10.93 1 97.5 83 ARG A N 1
ATOM 648 C CA . ARG A 1 83 ? -8.508 -12.156 11.43 1 97.5 83 ARG A CA 1
ATOM 649 C C . ARG A 1 83 ? -7.27 -12.031 10.555 1 97.5 83 ARG A C 1
ATOM 651 O O . ARG A 1 83 ? -7.27 -11.281 9.578 1 97.5 83 ARG A O 1
ATOM 658 N N . LEU A 1 84 ? -6.184 -12.688 11.031 1 98.25 84 LEU A N 1
ATOM 659 C CA . LEU A 1 84 ? -4.973 -12.828 10.227 1 98.25 84 LEU A CA 1
ATOM 660 C C . LEU A 1 84 ? -5.121 -13.945 9.211 1 98.25 84 LEU A C 1
ATOM 662 O O . LEU A 1 84 ? -5.688 -15 9.516 1 98.25 84 LEU A O 1
ATOM 666 N N . TYR A 1 85 ? -4.645 -13.75 8.078 1 98.38 85 TYR A N 1
ATOM 667 C CA . TYR A 1 85 ? -4.734 -14.75 7.027 1 98.38 85 TYR A CA 1
ATOM 668 C C . TYR A 1 85 ? -3.35 -15.18 6.559 1 98.38 85 TYR A C 1
ATOM 670 O O . TYR A 1 85 ? -2.625 -14.391 5.949 1 98.38 85 TYR A O 1
ATOM 678 N N . PRO A 1 86 ? -2.973 -16.391 6.867 1 98.69 86 PRO A N 1
ATOM 679 C CA . PRO A 1 86 ? -1.688 -16.875 6.363 1 98.69 86 PRO A CA 1
ATOM 680 C C . PRO A 1 86 ? -1.649 -16.984 4.84 1 98.69 86 PRO A C 1
ATOM 682 O O . PRO A 1 86 ? -2.605 -17.469 4.227 1 98.69 86 PRO A O 1
ATOM 685 N N . LEU A 1 87 ? -0.577 -16.531 4.289 1 98.81 87 LEU A N 1
ATOM 686 C CA . LEU A 1 87 ? -0.379 -16.594 2.846 1 98.81 87 LEU A CA 1
ATOM 687 C C . LEU A 1 87 ? 0.728 -17.594 2.498 1 98.81 87 LEU A C 1
ATOM 689 O O . LEU A 1 87 ? 1.738 -17.672 3.201 1 98.81 87 LEU A O 1
ATOM 693 N N . THR A 1 88 ? 0.524 -18.281 1.5 1 98.5 88 THR A N 1
ATOM 694 C CA . THR A 1 88 ? 1.582 -19.094 0.905 1 98.5 88 THR A CA 1
ATOM 695 C C . THR A 1 88 ? 2.219 -18.375 -0.278 1 98.5 88 THR A C 1
ATOM 697 O O . THR A 1 88 ? 1.519 -17.938 -1.194 1 98.5 88 THR A O 1
ATOM 700 N N . VAL A 1 89 ? 3.539 -18.266 -0.222 1 98.62 89 VAL A N 1
ATOM 701 C CA . VAL A 1 89 ? 4.262 -17.516 -1.238 1 98.62 89 VAL A CA 1
ATOM 702 C C . VAL A 1 89 ? 5.234 -18.438 -1.975 1 98.62 89 VAL A C 1
ATOM 704 O O . VAL A 1 89 ? 6.059 -19.109 -1.35 1 98.62 89 VAL A O 1
ATOM 707 N N . THR A 1 90 ? 5.105 -18.422 -3.311 1 97.12 90 THR A N 1
ATOM 708 C CA . THR A 1 90 ? 6.012 -19.234 -4.121 1 97.12 90 THR A CA 1
ATOM 709 C C . THR A 1 90 ? 6.492 -18.453 -5.336 1 97.12 90 THR A C 1
ATOM 711 O O . THR A 1 90 ? 5.938 -17.391 -5.664 1 97.12 90 THR A O 1
ATOM 714 N N . ARG A 1 91 ? 7.547 -18.953 -5.973 1 95.94 91 ARG A N 1
ATOM 715 C CA . ARG A 1 91 ? 8.062 -18.344 -7.191 1 95.94 91 ARG A CA 1
ATOM 716 C C . ARG A 1 91 ? 7.141 -18.609 -8.375 1 95.94 91 ARG A C 1
ATOM 718 O O . ARG A 1 91 ? 6.609 -19.719 -8.516 1 95.94 91 ARG A O 1
ATOM 725 N N . TYR A 1 92 ? 6.973 -17.594 -9.211 1 94.38 92 TYR A N 1
ATOM 726 C CA . TYR A 1 92 ? 6.238 -17.781 -10.461 1 94.38 92 TYR A CA 1
ATOM 727 C C . TYR A 1 92 ? 7.043 -18.625 -11.445 1 94.38 92 TYR A C 1
ATOM 729 O O . TYR A 1 92 ? 8.203 -18.297 -11.742 1 94.38 92 TYR A O 1
ATOM 737 N N . ASN A 1 93 ? 6.496 -19.703 -11.883 1 84.06 93 ASN A N 1
ATOM 738 C CA . ASN A 1 93 ? 7.152 -20.562 -12.867 1 84.06 93 ASN A CA 1
ATOM 739 C C . ASN A 1 93 ? 6.359 -20.625 -14.172 1 84.06 93 ASN A C 1
ATOM 741 O O . ASN A 1 93 ? 5.168 -20.938 -14.156 1 84.06 93 ASN A O 1
ATOM 745 N N . VAL A 1 94 ? 6.918 -20.078 -15.18 1 68.06 94 VAL A N 1
ATOM 746 C CA . VAL A 1 94 ? 6.293 -20.031 -16.5 1 68.06 94 VAL A CA 1
ATOM 747 C C . VAL A 1 94 ? 5.848 -21.438 -16.891 1 68.06 94 VAL A C 1
ATOM 749 O O . VAL A 1 94 ? 4.785 -21.609 -17.5 1 68.06 94 VAL A O 1
ATOM 752 N N . SER A 1 95 ? 6.656 -22.375 -16.703 1 58.75 95 SER A N 1
ATOM 753 C CA . SER A 1 95 ? 6.258 -23.719 -17.109 1 58.75 95 SER A CA 1
ATOM 754 C C . SER A 1 95 ? 4.898 -24.094 -16.531 1 58.75 95 SER A C 1
ATOM 756 O O . SER A 1 95 ? 4.059 -24.672 -17.219 1 58.75 95 SER A O 1
ATOM 758 N N . SER A 1 96 ? 4.621 -23.688 -15.414 1 48.31 96 SER A N 1
ATOM 759 C CA . SER A 1 96 ? 3.352 -24.047 -14.789 1 48.31 96 SER A CA 1
ATOM 760 C C . SER A 1 96 ? 2.195 -23.266 -15.398 1 48.31 96 SER A C 1
ATOM 762 O O . SER A 1 96 ? 1.089 -23.781 -15.539 1 48.31 96 SER A O 1
ATOM 764 N N . SER A 1 97 ? 2.377 -22.016 -15.695 1 50.62 97 SER A N 1
ATOM 765 C CA . SER A 1 97 ? 1.326 -21.188 -16.281 1 50.62 97 SER A CA 1
ATOM 766 C C . SER A 1 97 ? 0.875 -21.719 -17.625 1 50.62 97 SER A C 1
ATOM 768 O O . SER A 1 97 ? -0.314 -21.688 -17.953 1 50.62 97 SER A O 1
ATOM 770 N N . LEU A 1 98 ? 1.794 -22.094 -18.422 1 49.06 98 LEU A N 1
ATOM 771 C CA . LEU A 1 98 ? 1.484 -22.609 -19.75 1 49.06 98 LEU A CA 1
ATOM 772 C C . LEU A 1 98 ? 0.653 -23.891 -19.641 1 49.06 98 LEU A C 1
ATOM 774 O O . LEU A 1 98 ? -0.234 -24.125 -20.469 1 49.06 98 LEU A O 1
ATOM 778 N N . ILE A 1 99 ? 0.897 -24.547 -18.609 1 48.34 99 ILE A N 1
ATOM 779 C CA . ILE A 1 99 ? 0.177 -25.812 -18.562 1 48.34 99 ILE A CA 1
ATOM 780 C C . ILE A 1 99 ? -1.302 -25.562 -18.281 1 48.34 99 ILE A C 1
ATOM 782 O O . ILE A 1 99 ? -2.172 -26.203 -18.875 1 48.34 99 ILE A O 1
ATOM 786 N N . HIS A 1 100 ? -1.475 -24.594 -17.438 1 49.34 100 HIS A N 1
ATOM 787 C CA . HIS A 1 100 ? -2.885 -24.328 -17.172 1 49.34 100 HIS A CA 1
ATOM 788 C C . HIS A 1 100 ? -3.592 -23.766 -18.391 1 49.34 100 HIS A C 1
ATOM 790 O O . HIS A 1 100 ? -4.766 -24.062 -18.625 1 49.34 100 HIS A O 1
ATOM 796 N N . LEU A 1 101 ? -2.902 -23 -19.25 1 44.88 101 LEU A N 1
ATOM 797 C CA . LEU A 1 101 ? -3.496 -22.484 -20.469 1 44.88 101 LEU A CA 1
ATOM 798 C C . LEU A 1 101 ? -3.822 -23.609 -21.438 1 44.88 101 LEU A C 1
ATOM 800 O O . LEU A 1 101 ? -4.832 -23.547 -22.141 1 44.88 101 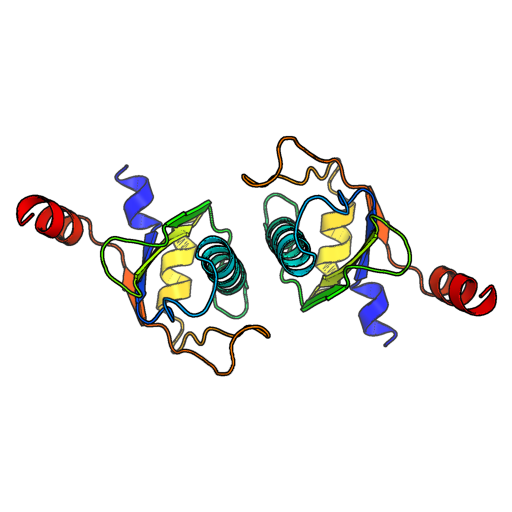LEU A O 1
ATOM 804 N N . ILE A 1 102 ? -2.992 -24.594 -21.406 1 47.5 102 ILE A N 1
ATOM 805 C CA . ILE A 1 102 ? -3.207 -25.625 -22.406 1 47.5 102 ILE A CA 1
ATOM 806 C C . ILE A 1 102 ? -4.34 -26.547 -21.969 1 47.5 102 ILE A C 1
ATOM 808 O O . ILE A 1 102 ? -5.094 -27.062 -22.797 1 47.5 102 ILE A O 1
ATOM 812 N N . MET A 1 103 ? -4.605 -26.656 -20.672 1 43.41 103 MET A N 1
ATOM 813 C CA . MET A 1 103 ? -5.625 -27.625 -20.281 1 43.41 103 MET A CA 1
ATOM 814 C C . MET A 1 103 ? -7.012 -26.984 -20.297 1 43.41 103 MET A C 1
ATOM 816 O O . MET A 1 103 ? -8.016 -27.688 -20.141 1 43.41 103 MET A O 1
ATOM 820 N N . LEU A 1 104 ? -7.125 -25.703 -20.453 1 37.22 104 LEU A N 1
ATOM 821 C CA . LEU A 1 104 ? -8.477 -25.203 -20.656 1 37.22 104 LEU A CA 1
ATOM 822 C C . LEU A 1 104 ? -8.914 -25.391 -22.109 1 37.22 104 LEU A C 1
ATOM 824 O O . LEU A 1 104 ? -8.109 -25.219 -23.031 1 37.22 104 LEU A O 1
ATOM 828 N N . GLN B 1 1 ? 5.133 10.141 21.875 1 51.5 1 GLN B N 1
ATOM 829 C CA . GLN B 1 1 ? 4.422 11.289 21.328 1 51.5 1 GLN B CA 1
ATOM 830 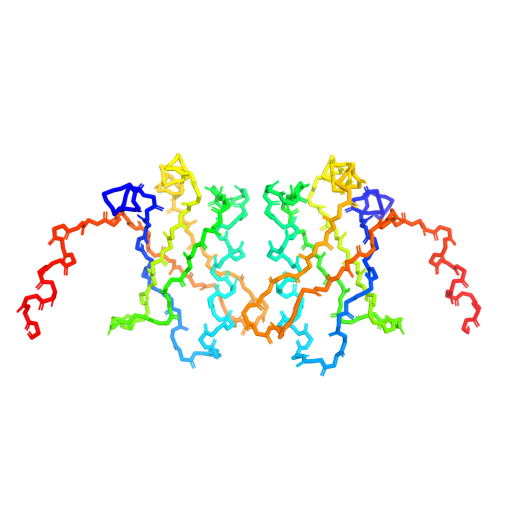C C . GLN B 1 1 ? 5.355 12.188 20.516 1 51.5 1 GLN B C 1
ATOM 832 O O . GLN B 1 1 ? 5.059 12.531 19.375 1 51.5 1 GLN B O 1
ATOM 837 N N . ALA B 1 2 ? 6.375 12.828 21.266 1 59.41 2 ALA B N 1
ATOM 838 C CA . ALA B 1 2 ? 7.383 13.672 20.625 1 59.41 2 ALA B CA 1
ATOM 839 C C . ALA B 1 2 ? 8.031 12.938 19.453 1 59.41 2 ALA B C 1
ATOM 841 O O . ALA B 1 2 ? 8.234 13.523 18.375 1 59.41 2 ALA B O 1
ATOM 842 N N . ALA B 1 3 ? 8.203 11.609 19.609 1 76.62 3 ALA B N 1
ATOM 843 C CA . ALA B 1 3 ? 8.906 10.805 18.625 1 76.62 3 ALA B CA 1
ATOM 844 C C . ALA B 1 3 ? 8.047 10.594 17.375 1 76.62 3 ALA B C 1
ATOM 846 O O . ALA B 1 3 ? 8.555 10.625 16.25 1 76.62 3 ALA B O 1
ATOM 847 N N . ARG B 1 4 ? 6.719 10.766 17.5 1 88.62 4 ARG B N 1
ATOM 848 C CA . ARG B 1 4 ? 5.824 10.531 16.359 1 88.62 4 ARG B CA 1
ATOM 849 C C . ARG B 1 4 ? 5.754 11.758 15.461 1 88.62 4 ARG B C 1
ATOM 851 O O . ARG B 1 4 ? 5.688 11.625 14.234 1 88.62 4 ARG B O 1
ATOM 858 N N . SER B 1 5 ? 5.875 12.93 16.062 1 88.69 5 SER B N 1
ATOM 859 C CA . SER B 1 5 ? 5.758 14.172 15.289 1 88.69 5 SER B CA 1
ATOM 860 C C . SER B 1 5 ? 6.902 14.32 14.297 1 88.69 5 SER B C 1
ATOM 862 O O . SER B 1 5 ? 6.707 14.828 13.188 1 88.69 5 SER B O 1
ATOM 864 N N . THR B 1 6 ? 8.031 13.812 14.734 1 93.62 6 THR B N 1
ATOM 865 C CA . THR B 1 6 ? 9.195 13.938 13.867 1 93.62 6 THR B CA 1
ATOM 866 C C . THR B 1 6 ? 9.148 12.906 12.742 1 93.62 6 THR B C 1
ATOM 868 O O . THR B 1 6 ? 9.914 13 11.781 1 93.62 6 THR B O 1
ATOM 871 N N . ARG B 1 7 ? 8.211 12 12.82 1 97.88 7 ARG B N 1
ATOM 872 C CA . ARG B 1 7 ? 8.062 10.953 11.812 1 97.88 7 ARG B CA 1
ATOM 873 C C . ARG B 1 7 ? 6.844 11.211 10.938 1 97.88 7 ARG B C 1
ATOM 875 O O . ARG B 1 7 ? 6.473 10.367 10.117 1 97.88 7 ARG B O 1
ATOM 882 N N . THR B 1 8 ? 6.191 12.414 11.109 1 97.69 8 THR B N 1
ATOM 883 C CA . THR B 1 8 ? 4.906 12.648 10.461 1 97.69 8 THR B CA 1
ATOM 884 C C . THR B 1 8 ? 5.012 13.781 9.445 1 97.69 8 THR B C 1
ATOM 886 O O . THR B 1 8 ? 5.684 14.781 9.688 1 97.69 8 THR B O 1
ATOM 889 N N . ILE B 1 9 ? 4.379 13.617 8.297 1 98.25 9 ILE B N 1
ATOM 890 C CA . ILE B 1 9 ? 4.234 14.68 7.309 1 98.25 9 ILE B CA 1
ATOM 891 C C . ILE B 1 9 ? 2.758 15.055 7.16 1 98.25 9 ILE B C 1
ATOM 893 O O . ILE B 1 9 ? 1.876 14.258 7.496 1 98.25 9 ILE B O 1
ATOM 897 N N . VAL B 1 10 ? 2.52 16.266 6.734 1 97.81 10 VAL B N 1
ATOM 898 C CA . VAL B 1 10 ? 1.202 16.75 6.352 1 97.81 10 VAL B CA 1
ATOM 899 C C . VAL B 1 10 ? 1.067 16.75 4.828 1 97.81 10 VAL B C 1
ATOM 901 O O . VAL B 1 10 ? 1.946 17.234 4.117 1 97.81 10 VAL B O 1
ATOM 904 N N . ILE B 1 11 ? -0 16.203 4.355 1 98.62 11 ILE B N 1
ATOM 905 C CA . ILE B 1 11 ? -0.28 16.141 2.926 1 98.62 11 ILE B CA 1
ATOM 906 C C . ILE B 1 11 ? -1.518 16.984 2.604 1 98.62 11 ILE B C 1
ATOM 908 O O . ILE B 1 11 ? -2.592 16.75 3.168 1 98.62 11 ILE B O 1
ATOM 912 N N . ALA B 1 12 ? -1.378 17.875 1.721 1 98.44 12 ALA B N 1
ATOM 913 C CA . ALA B 1 12 ? -2.51 18.641 1.206 1 98.44 12 ALA B CA 1
ATOM 914 C C . ALA B 1 12 ? -2.717 18.375 -0.283 1 98.44 12 ALA B C 1
ATOM 916 O O . ALA B 1 12 ? -1.784 17.984 -0.986 1 98.44 12 ALA B O 1
ATOM 917 N N . GLY B 1 13 ? -3.928 18.625 -0.705 1 98.44 13 GLY B N 1
ATOM 918 C CA . GLY B 1 13 ? -4.242 18.422 -2.109 1 98.44 13 GLY B CA 1
ATOM 919 C C . GLY B 1 13 ? -4.855 17.062 -2.385 1 98.44 13 GLY B C 1
ATOM 920 O O . GLY B 1 13 ? -5.012 16.656 -3.543 1 98.44 13 GLY B O 1
ATOM 921 N N . VAL B 1 14 ? -5.188 16.312 -1.358 1 98.56 14 VAL B N 1
ATOM 922 C CA . VAL B 1 14 ? -5.852 15.023 -1.513 1 98.56 14 VAL B CA 1
ATOM 923 C C . VAL B 1 14 ? -7.234 15.227 -2.127 1 98.56 14 VAL B C 1
ATOM 925 O O . VAL B 1 14 ? -8.031 16.031 -1.629 1 98.56 14 VAL B O 1
ATOM 928 N N . PRO B 1 15 ? -7.5 14.586 -3.215 1 97.75 15 PRO B N 1
ATOM 929 C CA . PRO B 1 15 ? -8.812 14.766 -3.842 1 97.75 15 PRO B CA 1
ATOM 930 C C . PRO B 1 15 ? -9.945 14.148 -3.027 1 97.75 15 PRO B C 1
ATOM 932 O O . PRO B 1 15 ? -10.344 13.008 -3.285 1 97.75 15 PRO B O 1
ATOM 935 N N . ALA B 1 16 ? -10.57 14.93 -2.234 1 96.5 16 ALA B N 1
ATOM 936 C CA . ALA B 1 16 ? -11.609 14.469 -1.314 1 96.5 16 ALA B CA 1
ATOM 937 C C . ALA B 1 16 ? -12.922 14.203 -2.053 1 96.5 16 ALA B C 1
ATOM 939 O O . ALA B 1 16 ? -13.266 14.922 -2.992 1 96.5 16 ALA B O 1
ATOM 940 N N . GLY B 1 17 ? -13.586 13.219 -1.613 1 95.44 17 GLY B N 1
ATOM 941 C CA . GLY B 1 17 ? -14.945 12.977 -2.07 1 95.44 17 GLY B CA 1
ATOM 942 C C . GLY B 1 17 ? -15.008 12.141 -3.336 1 95.44 17 GLY B C 1
ATOM 943 O O . GLY B 1 17 ? -16.094 11.797 -3.803 1 95.44 17 GLY B O 1
ATOM 944 N N . LEU B 1 18 ? -13.891 11.82 -3.887 1 96.69 18 LEU B N 1
ATOM 945 C CA . LEU B 1 18 ? -13.867 11.07 -5.137 1 96.69 18 LEU B CA 1
ATOM 946 C C . LEU B 1 18 ? -14.008 9.57 -4.879 1 96.69 18 LEU B C 1
ATOM 948 O O . LEU B 1 18 ? -14.562 8.844 -5.703 1 96.69 18 LEU B O 1
ATOM 952 N N . LEU B 1 19 ? -13.438 9.117 -3.824 1 97.38 19 LEU B N 1
ATOM 953 C CA . LEU B 1 19 ? -13.43 7.715 -3.438 1 97.38 19 LEU B CA 1
ATOM 954 C C . LEU B 1 19 ? -13.766 7.555 -1.96 1 97.38 19 LEU B C 1
ATOM 956 O O . LEU B 1 19 ? -13.797 8.531 -1.214 1 97.38 19 LEU B O 1
ATOM 960 N N . GLN B 1 20 ? -14.117 6.297 -1.647 1 97 20 GLN B N 1
ATOM 961 C CA . GLN B 1 20 ? -14.25 6.035 -0.219 1 97 20 GLN B CA 1
ATOM 962 C C . GLN B 1 20 ? -12.984 6.422 0.538 1 97 20 GLN B C 1
ATOM 964 O O . GLN B 1 20 ? -11.875 6.254 0.027 1 97 20 GLN B O 1
ATOM 969 N N . ASP B 1 21 ? -13.109 6.816 1.781 1 97.62 21 ASP B N 1
ATOM 970 C CA . ASP B 1 21 ? -11.992 7.34 2.561 1 97.62 21 ASP B CA 1
ATOM 971 C C . ASP B 1 21 ? -10.914 6.281 2.756 1 97.62 21 ASP B C 1
ATOM 973 O O . ASP B 1 21 ? -9.719 6.578 2.66 1 97.62 21 ASP B O 1
ATOM 977 N N . ASP B 1 22 ? -11.328 5.094 3.062 1 97 22 ASP B N 1
ATOM 978 C CA . ASP B 1 22 ? -10.344 4.047 3.316 1 97 22 ASP B CA 1
ATOM 979 C C . ASP B 1 22 ? -9.57 3.699 2.045 1 97 22 ASP B C 1
ATOM 981 O O . ASP B 1 22 ? -8.398 3.328 2.109 1 97 22 ASP B O 1
ATOM 985 N N . VAL B 1 23 ? -10.219 3.768 0.938 1 98.12 23 VAL B N 1
ATOM 986 C CA . VAL B 1 23 ? -9.555 3.535 -0.342 1 98.12 23 VAL B CA 1
ATOM 987 C C . VAL B 1 23 ? -8.547 4.648 -0.613 1 98.12 23 VAL B C 1
ATOM 989 O O . VAL B 1 23 ? -7.418 4.379 -1.029 1 98.12 23 VAL B O 1
ATOM 992 N N . MET B 1 24 ? -8.922 5.82 -0.342 1 98.56 24 MET B N 1
ATOM 993 C CA . MET B 1 24 ? -8 6.938 -0.5 1 98.56 24 MET B CA 1
ATOM 994 C C . MET B 1 24 ? -6.793 6.781 0.418 1 98.56 24 MET B C 1
ATOM 996 O O . MET B 1 24 ? -5.656 7.02 0.005 1 98.56 24 MET B O 1
ATOM 1000 N N . ALA B 1 25 ? -7.066 6.367 1.626 1 98.62 25 ALA B N 1
ATOM 1001 C CA . ALA B 1 25 ? -5.973 6.141 2.564 1 98.62 25 ALA B CA 1
ATOM 1002 C C . ALA B 1 25 ? -5.008 5.078 2.039 1 98.62 25 ALA B C 1
ATOM 1004 O O . ALA B 1 25 ? -3.793 5.207 2.189 1 98.62 25 ALA B O 1
ATOM 1005 N N . ASP B 1 26 ? -5.566 4.07 1.484 1 98.62 26 ASP B N 1
ATOM 1006 C CA . ASP B 1 26 ? -4.719 3.033 0.905 1 98.62 26 ASP B CA 1
ATOM 1007 C C . ASP B 1 26 ? -3.867 3.592 -0.232 1 98.62 26 ASP B C 1
ATOM 1009 O O . ASP B 1 26 ? -2.686 3.258 -0.351 1 98.62 26 ASP B O 1
ATOM 1013 N N . ILE B 1 27 ? -4.48 4.391 -1.102 1 98.75 27 ILE B N 1
ATOM 1014 C CA . ILE B 1 27 ? -3.76 4.969 -2.23 1 98.75 27 ILE B CA 1
ATOM 1015 C C . ILE B 1 27 ? -2.604 5.824 -1.72 1 98.75 27 ILE B C 1
ATOM 1017 O O . ILE B 1 27 ? -1.491 5.758 -2.248 1 98.75 27 ILE B O 1
ATOM 1021 N N . LEU B 1 28 ? -2.814 6.578 -0.694 1 98.88 28 LEU B N 1
ATOM 1022 C CA . LEU B 1 28 ? -1.762 7.387 -0.091 1 98.88 28 LEU B CA 1
ATOM 1023 C C . LEU B 1 28 ? -0.656 6.504 0.478 1 98.88 28 LEU B C 1
ATOM 1025 O O . LEU B 1 28 ? 0.529 6.777 0.273 1 98.88 28 LEU B O 1
ATOM 1029 N N . THR B 1 29 ? -1.065 5.512 1.196 1 98.81 29 THR B N 1
ATOM 1030 C CA . THR B 1 29 ? -0.096 4.582 1.77 1 98.81 29 THR B CA 1
ATOM 1031 C C . THR B 1 29 ? 0.804 4 0.683 1 98.81 29 THR B C 1
ATOM 1033 O O . THR B 1 29 ? 2.029 3.998 0.82 1 98.81 29 THR B O 1
ATOM 1036 N N . ILE B 1 30 ? 0.154 3.539 -0.342 1 98.81 30 ILE B N 1
ATOM 1037 C CA . ILE B 1 30 ? 0.874 2.904 -1.44 1 98.81 30 ILE B CA 1
ATOM 1038 C C . ILE B 1 30 ? 1.846 3.904 -2.066 1 98.81 30 ILE B C 1
ATOM 1040 O O . ILE B 1 30 ? 3.014 3.582 -2.295 1 98.81 30 ILE B O 1
ATOM 1044 N N . HIS B 1 31 ? 1.467 5.086 -2.32 1 98.81 31 HIS B N 1
ATOM 1045 C CA . HIS B 1 31 ? 2.297 6.125 -2.92 1 98.81 31 HIS B CA 1
ATOM 1046 C C . HIS B 1 31 ? 3.516 6.426 -2.053 1 98.81 31 HIS B C 1
ATOM 1048 O O . HIS B 1 31 ? 4.641 6.465 -2.551 1 98.81 31 HIS B O 1
ATOM 1054 N N . PHE B 1 32 ? 3.336 6.547 -0.799 1 98.88 32 PHE B N 1
ATOM 1055 C CA . PHE B 1 32 ? 4.395 7.047 0.07 1 98.88 32 PHE B CA 1
ATOM 1056 C C . PHE B 1 32 ? 5.25 5.898 0.594 1 98.88 32 PHE B C 1
ATOM 1058 O O . PHE B 1 32 ? 6.25 6.125 1.279 1 98.88 32 PHE B O 1
ATOM 1065 N N . GLN B 1 33 ? 4.816 4.703 0.296 1 98.62 33 GLN B N 1
ATOM 1066 C CA . GLN B 1 33 ? 5.668 3.557 0.591 1 98.62 33 GLN B CA 1
ATOM 1067 C C . GLN B 1 33 ? 6.645 3.289 -0.551 1 98.62 33 GLN B C 1
ATOM 1069 O O . GLN B 1 33 ? 7.609 2.539 -0.387 1 98.62 33 GLN B O 1
ATOM 1074 N N . MET B 1 34 ? 6.418 3.852 -1.705 1 97.94 34 MET B N 1
ATOM 1075 C CA . MET B 1 34 ? 7.234 3.564 -2.881 1 97.94 34 MET B CA 1
ATOM 1076 C C . MET B 1 34 ? 8.578 4.277 -2.795 1 97.94 34 MET B C 1
ATOM 1078 O O . MET B 1 34 ? 8.633 5.48 -2.533 1 97.94 34 MET B O 1
ATOM 1082 N N . SER B 1 35 ? 9.586 3.557 -3.164 1 97.06 35 SER B N 1
ATOM 1083 C CA . SER B 1 35 ? 10.938 4.109 -3.166 1 97.06 35 SER B CA 1
ATOM 1084 C C . SER B 1 35 ? 11.078 5.211 -4.207 1 97.06 35 SER B C 1
ATOM 1086 O O . SER B 1 35 ? 11.75 6.219 -3.965 1 97.06 35 SER B O 1
ATOM 1088 N N . ARG B 1 36 ? 10.461 5.086 -5.344 1 94.62 36 ARG B N 1
ATOM 1089 C CA . ARG B 1 36 ? 10.578 6.074 -6.41 1 94.62 36 ARG B CA 1
ATOM 1090 C C . ARG B 1 36 ? 9.961 7.406 -5.988 1 94.62 36 ARG B C 1
ATOM 1092 O O . ARG B 1 36 ? 10.258 8.445 -6.586 1 94.62 36 ARG B O 1
ATOM 1099 N N . ASN B 1 37 ? 9.125 7.363 -5.047 1 97.62 37 ASN B N 1
ATOM 1100 C CA . ASN B 1 37 ? 8.555 8.594 -4.496 1 97.62 37 ASN B CA 1
ATOM 1101 C C . ASN B 1 37 ? 9.281 9.023 -3.225 1 97.62 37 ASN B C 1
ATOM 1103 O O . ASN B 1 37 ? 8.734 9.773 -2.414 1 97.62 37 ASN B O 1
ATOM 1107 N N . ASN B 1 38 ? 10.469 8.5 -3.01 1 98.25 38 ASN B N 1
ATOM 1108 C CA . ASN B 1 38 ? 11.336 8.758 -1.863 1 98.25 38 ASN B CA 1
ATOM 1109 C C . ASN B 1 38 ? 10.688 8.297 -0.559 1 98.25 38 ASN B C 1
ATOM 1111 O O . ASN B 1 38 ? 10.953 8.859 0.504 1 98.25 38 ASN B O 1
ATOM 1115 N N . GLY B 1 39 ? 9.773 7.332 -0.699 1 98.25 39 GLY B N 1
ATOM 1116 C CA . GLY B 1 39 ? 8.984 6.898 0.443 1 98.25 39 GLY B CA 1
ATOM 1117 C C . GLY B 1 39 ? 9.672 5.844 1.282 1 98.25 39 GLY B C 1
ATOM 1118 O O . GLY B 1 39 ? 10.891 5.664 1.188 1 98.25 39 GLY B O 1
ATOM 1119 N N . GLY B 1 40 ? 8.891 5.242 2.178 1 98.31 40 GLY B N 1
ATOM 1120 C CA . GLY B 1 40 ? 9.258 4.199 3.121 1 98.31 40 GLY B CA 1
ATOM 1121 C C . GLY B 1 40 ? 8.078 3.637 3.885 1 98.31 40 GLY B C 1
ATOM 1122 O O . GLY B 1 40 ? 6.93 4.02 3.635 1 98.31 40 GLY B O 1
ATOM 1123 N N . ASP B 1 41 ? 8.383 2.762 4.754 1 98.44 41 ASP B N 1
ATOM 1124 C CA . ASP B 1 41 ? 7.309 2.076 5.469 1 98.44 41 ASP B CA 1
ATOM 1125 C C . ASP B 1 41 ? 6.422 3.07 6.215 1 98.44 41 ASP B C 1
ATOM 1127 O O . ASP B 1 41 ? 6.914 3.865 7.02 1 98.44 41 ASP B O 1
ATOM 1131 N N . VAL B 1 42 ? 5.125 2.949 5.949 1 98.44 42 VAL B N 1
ATOM 1132 C CA . VAL B 1 42 ? 4.125 3.814 6.566 1 98.44 42 VAL B CA 1
ATOM 1133 C C . VAL B 1 42 ? 3.504 3.109 7.77 1 98.44 42 VAL B C 1
ATOM 1135 O O . VAL B 1 42 ? 2.979 2.002 7.645 1 98.44 42 VAL B O 1
ATOM 1138 N N . GLU B 1 43 ? 3.586 3.75 8.867 1 98 43 GLU B N 1
ATOM 1139 C CA . GLU B 1 43 ? 2.998 3.221 10.094 1 98 43 GLU B CA 1
ATOM 1140 C C . GLU B 1 43 ? 1.5 3.506 10.156 1 98 43 GLU B C 1
ATOM 1142 O O . GLU B 1 43 ? 0.711 2.631 10.523 1 98 43 GLU B O 1
ATOM 1147 N N . GLU B 1 44 ? 1.161 4.789 9.758 1 97.62 44 GLU B N 1
ATOM 1148 C CA . GLU B 1 44 ? -0.237 5.188 9.891 1 97.62 44 GLU B CA 1
ATOM 1149 C C . GLU B 1 44 ? -0.574 6.336 8.945 1 97.62 44 GLU B C 1
ATOM 1151 O O . GLU B 1 44 ? 0.236 7.242 8.75 1 97.62 44 GLU B O 1
ATOM 1156 N N . VAL B 1 45 ? -1.765 6.25 8.375 1 98.31 45 VAL B N 1
ATOM 1157 C CA . VAL B 1 45 ? -2.359 7.359 7.637 1 98.31 45 VAL B CA 1
ATOM 1158 C C . VAL B 1 45 ? -3.627 7.832 8.344 1 98.31 45 VAL B C 1
ATOM 1160 O O . VAL B 1 45 ? -4.516 7.031 8.641 1 98.31 45 VAL B O 1
ATOM 1163 N N . THR B 1 46 ? -3.609 9.102 8.695 1 97.94 46 THR B N 1
ATOM 1164 C CA . THR B 1 46 ? -4.824 9.711 9.227 1 97.94 46 THR B CA 1
ATOM 1165 C C . THR B 1 46 ? -5.574 10.461 8.133 1 97.94 46 THR B C 1
ATOM 1167 O O . THR B 1 46 ? -5.137 11.523 7.684 1 97.94 46 THR B O 1
ATOM 1170 N N . TYR B 1 47 ? -6.551 9.914 7.719 1 98.25 47 TYR B N 1
ATOM 1171 C CA . TYR B 1 47 ? -7.438 10.469 6.699 1 98.25 47 TYR B CA 1
ATOM 1172 C C . TYR B 1 47 ? -8.844 9.906 6.836 1 98.25 47 TYR B C 1
ATOM 1174 O O . TYR B 1 47 ? -9.023 8.695 6.977 1 98.25 47 TYR B O 1
ATOM 1182 N N . PRO B 1 48 ? -9.859 10.57 6.75 1 97.5 48 PRO B N 1
ATOM 1183 C CA . PRO B 1 48 ? -9.914 12.023 6.602 1 97.5 48 PRO B CA 1
ATOM 1184 C C . PRO B 1 48 ? -9.508 12.766 7.875 1 97.5 48 PRO B C 1
ATOM 1186 O O . PRO B 1 48 ? -9.391 12.148 8.938 1 97.5 48 PRO B O 1
ATOM 1189 N N . THR B 1 49 ? -9.109 13.969 7.773 1 97.19 49 THR B N 1
ATOM 1190 C CA . THR B 1 49 ? -8.914 14.867 8.906 1 97.19 49 THR B CA 1
ATOM 1191 C C . THR B 1 49 ? -10.031 15.914 8.953 1 97.19 49 THR B C 1
ATOM 1193 O O . THR B 1 49 ? -10.984 15.852 8.188 1 97.19 49 THR B O 1
ATOM 1196 N N . GLN B 1 50 ? -9.922 16.828 9.898 1 94.5 50 GLN B N 1
ATOM 1197 C CA . GLN B 1 50 ? -10.883 17.922 10.016 1 94.5 50 GLN B CA 1
ATOM 1198 C C . GLN B 1 50 ? -10.766 18.891 8.852 1 94.5 50 GLN B C 1
ATOM 1200 O O . GLN B 1 50 ? -11.727 19.594 8.516 1 94.5 50 GLN B O 1
ATOM 1205 N N . ASN B 1 51 ? -9.609 18.969 8.258 1 95.19 51 ASN B N 1
ATOM 1206 C CA . ASN B 1 51 ? -9.367 19.812 7.098 1 95.19 51 ASN B CA 1
ATOM 1207 C C . ASN B 1 51 ? -9.5 19.031 5.797 1 95.19 51 ASN B C 1
ATOM 1209 O O . ASN B 1 51 ? -8.742 18.094 5.555 1 95.19 51 ASN B O 1
ATOM 1213 N N . LYS B 1 52 ? -10.438 19.469 5.035 1 96.56 52 LYS B N 1
ATOM 1214 C CA . LYS B 1 52 ? -10.711 18.766 3.779 1 96.56 52 LYS B CA 1
ATOM 1215 C C . LYS B 1 52 ? -9.461 18.703 2.906 1 96.56 52 LYS B C 1
ATOM 1217 O O . LYS B 1 52 ? -8.766 19.719 2.73 1 96.56 52 LYS B O 1
ATOM 1222 N N . GLY B 1 53 ? -9.211 17.516 2.348 1 98 53 GLY B N 1
ATOM 1223 C CA . GLY B 1 53 ?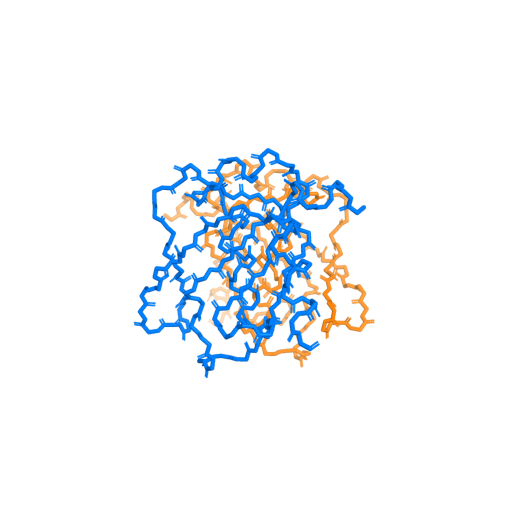 -8.094 17.359 1.423 1 98 53 GLY B CA 1
ATOM 1224 C C . GLY B 1 53 ? -6.75 17.266 2.117 1 98 53 GLY B C 1
ATOM 1225 O O . GLY B 1 53 ? -5.707 17.391 1.474 1 98 53 GLY B O 1
ATOM 1226 N N . VAL B 1 54 ? -6.805 17.094 3.443 1 98.31 54 VAL B N 1
ATOM 1227 C CA . VAL B 1 54 ? -5.562 17.016 4.207 1 98.31 54 VAL B CA 1
ATOM 1228 C C . VAL B 1 54 ? -5.449 15.648 4.867 1 98.31 54 VAL B C 1
ATOM 1230 O O . VAL B 1 54 ? -6.434 15.125 5.402 1 98.31 54 VAL B O 1
ATOM 1233 N N . ALA B 1 55 ? -4.316 15.078 4.793 1 98.56 55 ALA B N 1
ATOM 1234 C CA . ALA B 1 55 ? -3.988 13.828 5.48 1 98.56 55 ALA B CA 1
ATOM 1235 C C . ALA B 1 55 ? -2.705 13.969 6.293 1 98.56 55 ALA B C 1
ATOM 1237 O O . ALA B 1 55 ? -1.908 14.883 6.051 1 98.56 55 ALA B O 1
ATOM 1238 N N . TYR B 1 56 ? -2.512 13.125 7.277 1 98.56 56 TYR B N 1
ATOM 1239 C CA . TYR B 1 56 ? -1.255 12.961 7.996 1 98.56 56 TYR B CA 1
ATOM 1240 C C . TYR B 1 56 ? -0.679 11.562 7.777 1 98.56 56 TYR B C 1
ATOM 1242 O O . TYR B 1 56 ? -1.401 10.57 7.859 1 98.56 56 TYR B O 1
ATOM 1250 N N . ILE B 1 57 ? 0.584 11.586 7.52 1 98.62 57 ILE B N 1
ATOM 1251 C CA . ILE B 1 57 ? 1.239 10.297 7.324 1 98.62 57 ILE B CA 1
ATOM 1252 C C . ILE B 1 57 ? 2.422 10.172 8.281 1 98.62 57 ILE B C 1
ATOM 1254 O O . ILE B 1 57 ? 3.301 11.039 8.312 1 98.62 57 ILE B O 1
ATOM 1258 N N . THR B 1 58 ? 2.43 9.086 9.07 1 98.44 58 THR B N 1
ATOM 1259 C CA . THR B 1 58 ? 3.529 8.758 9.969 1 98.44 58 THR B CA 1
ATOM 1260 C C . THR B 1 58 ? 4.336 7.582 9.43 1 98.44 58 THR B C 1
ATOM 1262 O O . THR B 1 58 ? 3.775 6.523 9.141 1 98.44 58 THR B O 1
ATOM 1265 N N . PHE B 1 59 ? 5.641 7.77 9.352 1 98.44 59 PHE B N 1
ATOM 1266 C CA . PHE B 1 59 ? 6.523 6.711 8.875 1 98.44 59 PHE B CA 1
ATOM 1267 C C . PHE B 1 59 ? 7.125 5.945 10.055 1 98.44 59 PHE B C 1
ATOM 1269 O O . PHE B 1 59 ? 7.137 6.438 11.18 1 98.44 59 PHE B O 1
ATOM 1276 N N . GLU B 1 60 ? 7.562 4.727 9.773 1 97.56 60 GLU B N 1
ATOM 1277 C CA . GLU B 1 60 ? 8.258 3.936 10.781 1 97.56 60 GLU B CA 1
ATOM 1278 C C . GLU B 1 60 ? 9.586 4.578 11.172 1 97.56 60 GLU B C 1
ATOM 1280 O O . GLU B 1 60 ? 9.992 4.527 12.328 1 97.56 60 GLU B O 1
ATOM 1285 N N . ASP B 1 61 ? 10.266 5.223 10.18 1 97 61 ASP B N 1
ATOM 1286 C CA . ASP B 1 61 ? 11.586 5.805 10.367 1 97 61 ASP B CA 1
ATOM 1287 C C . ASP B 1 61 ? 11.578 7.305 10.07 1 97 61 ASP B C 1
ATOM 1289 O O . ASP B 1 61 ? 11.102 7.73 9.023 1 97 61 ASP B O 1
ATOM 1293 N N . GLN B 1 62 ? 12.242 8.07 10.883 1 96.25 62 GLN B N 1
ATOM 1294 C CA . GLN B 1 62 ? 12.266 9.516 10.742 1 96.25 62 GLN B CA 1
ATOM 1295 C C . GLN B 1 62 ? 13.008 9.938 9.484 1 96.25 62 GLN B C 1
ATOM 1297 O O . GLN B 1 62 ? 12.688 10.961 8.875 1 96.25 62 GLN B O 1
ATOM 1302 N N . GLU B 1 63 ? 13.953 9.148 9.078 1 97.56 63 GLU B N 1
ATOM 1303 C CA . GLU B 1 63 ? 14.758 9.492 7.906 1 97.56 63 GLU B CA 1
ATOM 1304 C C . GLU B 1 63 ? 13.891 9.578 6.652 1 97.56 63 GLU B C 1
ATOM 1306 O O . GLU B 1 63 ? 14.219 10.312 5.715 1 97.56 63 GLU B O 1
ATOM 1311 N N . VAL B 1 64 ? 12.836 8.914 6.664 1 98.19 64 VAL B N 1
ATOM 1312 C CA . VAL B 1 64 ? 11.953 8.906 5.504 1 98.19 64 VAL B CA 1
ATOM 1313 C C . VAL B 1 64 ? 11.336 10.297 5.32 1 98.19 64 VAL B C 1
ATOM 1315 O O . VAL B 1 64 ? 11.141 10.75 4.191 1 98.19 64 VAL B O 1
ATOM 1318 N N . VAL B 1 65 ? 11.016 10.945 6.426 1 98 65 VAL B N 1
ATOM 1319 C CA . VAL B 1 65 ? 10.438 12.281 6.359 1 98 65 VAL B CA 1
ATOM 1320 C C . VAL B 1 65 ? 11.359 13.211 5.574 1 98 65 VAL B C 1
ATOM 1322 O O . VAL B 1 65 ? 10.914 13.914 4.664 1 98 65 VAL B O 1
ATOM 1325 N N . GLU B 1 66 ? 12.641 13.141 5.852 1 97.62 66 GLU B N 1
ATOM 1326 C CA . GLU B 1 66 ? 13.609 14 5.176 1 97.62 66 GLU B CA 1
ATOM 1327 C C . GLU B 1 66 ? 13.68 13.68 3.686 1 97.62 66 GLU B C 1
ATOM 1329 O O . GLU B 1 66 ? 13.781 14.586 2.855 1 97.62 66 GLU B O 1
ATOM 1334 N N . ARG B 1 67 ? 13.609 12.43 3.336 1 98.44 67 ARG B N 1
ATOM 1335 C CA . ARG B 1 67 ? 13.68 12.008 1.938 1 98.44 67 ARG B CA 1
ATOM 1336 C C . ARG B 1 67 ? 12.438 12.453 1.174 1 98.44 67 ARG B C 1
ATOM 1338 O O . ARG B 1 67 ? 12.539 12.992 0.07 1 98.44 67 ARG B O 1
ATOM 1345 N N . VAL B 1 68 ? 11.328 12.266 1.771 1 98.62 68 VAL B N 1
ATOM 1346 C CA . VAL B 1 68 ? 10.062 12.609 1.126 1 98.62 68 VAL B CA 1
ATOM 1347 C C . VAL B 1 68 ? 10 14.117 0.875 1 98.62 68 VAL B C 1
ATOM 1349 O O . VAL B 1 68 ? 9.555 14.555 -0.184 1 98.62 68 VAL B O 1
ATOM 1352 N N . LEU B 1 69 ? 10.516 14.883 1.798 1 98.12 69 LEU B N 1
ATOM 1353 C CA . LEU B 1 69 ? 10.461 16.344 1.701 1 98.12 69 LEU B CA 1
ATOM 1354 C C . LEU B 1 69 ? 11.414 16.844 0.624 1 98.12 69 LEU B C 1
ATOM 1356 O O . LEU B 1 69 ? 11.234 17.953 0.102 1 98.12 69 LEU B O 1
ATOM 1360 N N . LYS B 1 70 ? 12.367 16.078 0.27 1 98 70 LYS B N 1
ATOM 1361 C CA . LYS B 1 70 ? 13.367 16.484 -0.718 1 98 70 LYS B CA 1
ATOM 1362 C C . LYS B 1 70 ? 12.844 16.297 -2.139 1 98 70 LYS B C 1
ATOM 1364 O O . LYS B 1 70 ? 13.398 16.844 -3.092 1 98 70 LYS B O 1
ATOM 1369 N N . LYS B 1 71 ? 11.836 15.469 -2.258 1 97.25 71 LYS B N 1
ATOM 1370 C CA . LYS B 1 71 ? 11.289 15.227 -3.592 1 97.25 71 LYS B CA 1
ATOM 1371 C C . LYS B 1 71 ? 10.57 16.469 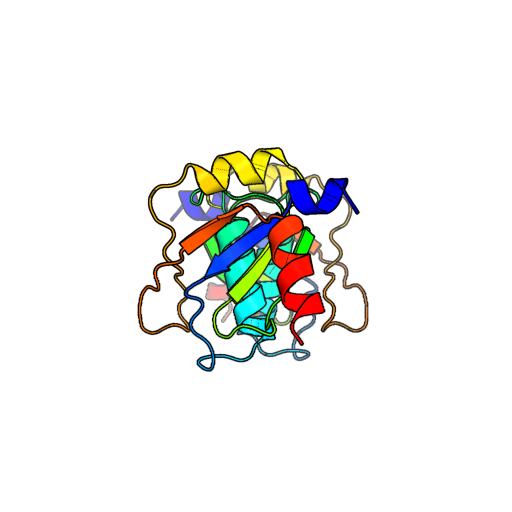-4.125 1 97.25 71 LYS B C 1
ATOM 1373 O O . LYS B 1 71 ? 9.766 17.078 -3.418 1 97.25 71 LYS B O 1
ATOM 1378 N N . ASP B 1 72 ? 10.766 16.891 -5.34 1 93.12 72 ASP B N 1
ATOM 1379 C CA . ASP B 1 72 ? 10.273 18.125 -5.93 1 93.12 72 ASP B CA 1
ATOM 1380 C C . ASP B 1 72 ? 8.75 18.109 -6.055 1 93.12 72 ASP B C 1
ATOM 1382 O O . ASP B 1 72 ? 8.078 19.047 -5.625 1 93.12 72 ASP B O 1
ATOM 1386 N N . GLN B 1 73 ? 8.258 16.969 -6.711 1 97.5 73 GLN B N 1
ATOM 1387 C CA . GLN B 1 73 ? 6.82 16.906 -6.961 1 97.5 73 GLN B CA 1
ATOM 1388 C C . GLN B 1 73 ? 6.266 15.516 -6.633 1 97.5 73 GLN B C 1
ATOM 1390 O O . GLN B 1 73 ? 6.844 14.5 -7.02 1 97.5 73 GLN B O 1
ATOM 1395 N N . HIS B 1 74 ? 5.23 15.531 -5.828 1 98.56 74 HIS B N 1
ATOM 1396 C CA . HIS B 1 74 ? 4.438 14.328 -5.594 1 98.56 74 HIS B CA 1
ATOM 1397 C C . HIS B 1 74 ? 3.121 14.375 -6.363 1 98.56 74 HIS B C 1
ATOM 1399 O O . HIS B 1 74 ? 2.277 15.234 -6.105 1 98.56 74 HIS B O 1
ATOM 1405 N N . LEU B 1 75 ? 2.988 13.492 -7.262 1 98.62 75 LEU B N 1
ATOM 1406 C CA . LEU B 1 75 ? 1.747 13.344 -8.016 1 98.62 75 LEU B CA 1
ATOM 1407 C C . LEU B 1 75 ? 1.043 12.047 -7.645 1 98.62 75 LEU B C 1
ATOM 1409 O O . LEU B 1 75 ? 1.576 10.961 -7.883 1 98.62 75 LEU B O 1
ATOM 1413 N N . LEU B 1 76 ? -0.08 12.188 -7.035 1 98.5 76 LEU B N 1
ATOM 1414 C CA . LEU B 1 76 ? -0.875 11 -6.719 1 98.5 76 LEU B CA 1
ATOM 1415 C C . LEU B 1 76 ? -1.463 10.391 -7.988 1 98.5 76 LEU B C 1
ATOM 1417 O O . LEU B 1 76 ? -2.16 11.07 -8.742 1 98.5 76 LEU B O 1
ATOM 1421 N N . GLN B 1 77 ? -1.104 9.172 -8.188 1 96.81 77 GLN B N 1
ATOM 1422 C CA . GLN B 1 77 ? -1.552 8.438 -9.359 1 96.81 77 GLN B CA 1
ATOM 1423 C C . GLN B 1 77 ? -2.199 7.113 -8.969 1 96.81 77 GLN B C 1
ATOM 1425 O O . GLN B 1 77 ? -1.652 6.363 -8.156 1 96.81 77 GLN B O 1
ATOM 1430 N N . ASP B 1 78 ? -3.35 6.859 -9.531 1 97.62 78 ASP B N 1
ATOM 1431 C CA . ASP B 1 78 ? -4.102 5.621 -9.344 1 97.62 78 ASP B CA 1
ATOM 1432 C C . ASP B 1 78 ? -5.145 5.441 -10.445 1 97.62 78 ASP B C 1
ATOM 1434 O O . ASP B 1 78 ? -5.75 6.414 -10.898 1 97.62 78 ASP B O 1
ATOM 1438 N N . ARG B 1 79 ? -5.281 4.184 -10.82 1 95 79 ARG B N 1
ATOM 1439 C CA . ARG B 1 79 ? -6.207 3.895 -11.914 1 95 79 ARG B CA 1
ATOM 1440 C C . ARG B 1 79 ? -7.617 4.359 -11.578 1 95 79 ARG B C 1
ATOM 1442 O O . ARG B 1 79 ? -8.422 4.617 -12.469 1 95 79 ARG B O 1
ATOM 1449 N N . ARG B 1 80 ? -8.047 4.484 -10.367 1 97.44 80 ARG B N 1
ATOM 1450 C CA . ARG B 1 80 ? -9.383 4.879 -9.945 1 97.44 80 ARG B CA 1
ATOM 1451 C C . ARG B 1 80 ? -9.539 6.398 -9.969 1 97.44 80 ARG B C 1
ATOM 1453 O O . ARG B 1 80 ? -10.648 6.914 -9.805 1 97.44 80 ARG B O 1
ATOM 1460 N N . LEU B 1 81 ? -8.414 7.062 -10.156 1 97.19 81 LEU B N 1
ATOM 1461 C CA . LEU B 1 81 ? -8.414 8.516 -10.273 1 97.19 81 LEU B CA 1
ATOM 1462 C C . LEU B 1 81 ? -8.281 8.953 -11.727 1 97.19 81 LEU B C 1
ATOM 1464 O O . LEU B 1 81 ? -7.453 8.414 -12.469 1 97.19 81 LEU B O 1
ATOM 1468 N N . SER B 1 82 ? -9.062 9.883 -12.18 1 96.38 82 SER B N 1
ATOM 1469 C CA . SER B 1 82 ? -9.172 10.266 -13.578 1 96.38 82 SER B CA 1
ATOM 1470 C C . SER B 1 82 ? -7.984 11.125 -14.008 1 96.38 82 SER B C 1
ATOM 1472 O O . SER B 1 82 ? -7.746 11.312 -15.203 1 96.38 82 SER B O 1
ATOM 1474 N N . ARG B 1 83 ? -7.25 11.648 -13.141 1 97.56 83 ARG B N 1
ATOM 1475 C CA . ARG B 1 83 ? -6.094 12.492 -13.422 1 97.56 83 ARG B CA 1
ATOM 1476 C C . ARG B 1 83 ? -5.043 12.367 -12.32 1 97.56 83 ARG B C 1
ATOM 1478 O O . ARG B 1 83 ? -5.23 11.625 -11.359 1 97.56 83 ARG B O 1
ATOM 1485 N N . LEU B 1 84 ? -3.889 13.031 -12.578 1 98.25 84 LEU B N 1
ATOM 1486 C CA . LEU B 1 84 ? -2.854 13.172 -11.562 1 98.25 84 LEU B CA 1
ATOM 1487 C C . LEU B 1 84 ? -3.195 14.297 -10.586 1 98.25 84 LEU B C 1
ATOM 1489 O O . LEU B 1 84 ? -3.693 15.344 -11 1 98.25 84 LEU B O 1
ATOM 1493 N N . TYR B 1 85 ? -2.949 14.094 -9.391 1 98.38 85 TYR B N 1
ATOM 1494 C CA . TYR B 1 85 ? -3.242 15.102 -8.375 1 98.38 85 TYR B CA 1
ATOM 1495 C C . TYR B 1 85 ? -1.974 15.531 -7.645 1 98.38 85 TYR B C 1
ATOM 1497 O O . TYR B 1 85 ? -1.383 14.742 -6.902 1 98.38 85 TY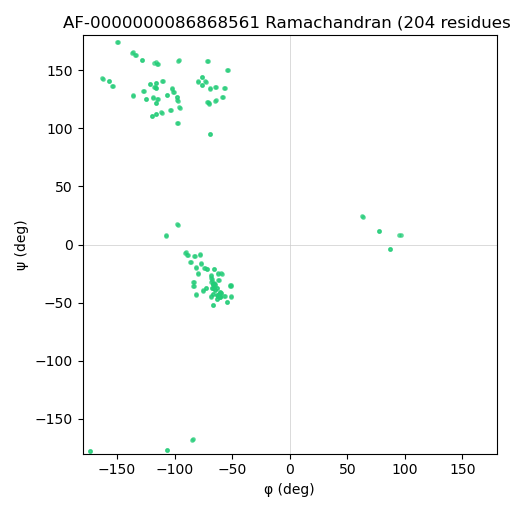R B O 1
ATOM 1505 N N . PRO B 1 86 ? -1.546 16.734 -7.871 1 98.69 86 PRO B N 1
ATOM 1506 C CA . PRO B 1 86 ? -0.38 17.219 -7.133 1 98.69 86 PRO B CA 1
ATOM 1507 C C . PRO B 1 86 ? -0.635 17.328 -5.629 1 98.69 86 PRO B C 1
ATOM 1509 O O . PRO B 1 86 ? -1.688 17.812 -5.211 1 98.69 86 PRO B O 1
ATOM 1512 N N . LEU B 1 87 ? 0.319 16.859 -4.879 1 98.81 87 LEU B N 1
ATOM 1513 C CA . LEU B 1 87 ? 0.237 16.922 -3.424 1 98.81 87 LEU B CA 1
ATOM 1514 C C . LEU B 1 87 ? 1.253 17.922 -2.871 1 98.81 87 LEU B C 1
ATOM 1516 O O . LEU B 1 87 ? 2.379 18 -3.369 1 98.81 87 LEU B O 1
ATOM 1520 N N . THR B 1 88 ? 0.85 18.609 -1.93 1 98.5 88 THR B N 1
ATOM 1521 C CA . THR B 1 88 ? 1.772 19.422 -1.144 1 98.5 88 THR B CA 1
ATOM 1522 C C . THR B 1 88 ? 2.172 18.703 0.139 1 98.5 88 THR B C 1
ATOM 1524 O O . THR B 1 88 ? 1.312 18.266 0.907 1 98.5 88 THR B O 1
ATOM 1527 N N . VAL B 1 89 ? 3.488 18.594 0.328 1 98.62 89 VAL B N 1
ATOM 1528 C CA . VAL B 1 89 ? 4.004 17.828 1.463 1 98.62 89 VAL B CA 1
ATOM 1529 C C . VAL B 1 89 ? 4.816 18.75 2.373 1 98.62 89 VAL B C 1
ATOM 1531 O O . VAL B 1 89 ? 5.746 19.422 1.918 1 98.62 89 VAL B O 1
ATOM 1534 N N . THR B 1 90 ? 4.438 18.75 3.664 1 97.06 90 THR B N 1
ATOM 1535 C CA . THR B 1 90 ? 5.168 19.562 4.633 1 97.06 90 THR B CA 1
ATOM 1536 C C . THR B 1 90 ? 5.41 18.766 5.918 1 97.06 90 THR B C 1
ATOM 1538 O O . THR B 1 90 ? 4.805 17.719 6.133 1 97.06 90 THR B O 1
ATOM 1541 N N . ARG B 1 91 ? 6.316 19.281 6.75 1 95.88 91 ARG B N 1
ATOM 1542 C CA . ARG B 1 91 ? 6.594 18.672 8.047 1 95.88 91 ARG B CA 1
ATOM 1543 C C . ARG B 1 91 ? 5.461 18.938 9.031 1 95.88 91 ARG B C 1
ATOM 1545 O O . ARG B 1 91 ? 4.91 20.047 9.07 1 95.88 91 ARG B O 1
ATOM 1552 N N . TYR B 1 92 ? 5.148 17.922 9.82 1 94.25 92 TYR B N 1
ATOM 1553 C CA . TYR B 1 92 ? 4.191 18.109 10.898 1 94.25 92 TYR B CA 1
ATOM 1554 C C . TYR B 1 92 ? 4.793 18.938 12.031 1 94.25 92 TYR B C 1
ATOM 1556 O O . TYR B 1 92 ? 5.871 18.609 12.531 1 94.25 92 TYR B O 1
ATOM 1564 N N . ASN B 1 93 ? 4.164 20.031 12.352 1 83.94 93 ASN B N 1
ATOM 1565 C CA . ASN B 1 93 ? 4.621 20.875 13.453 1 83.94 93 ASN B CA 1
ATOM 1566 C C . ASN B 1 93 ? 3.596 20.938 14.578 1 83.94 93 ASN B C 1
ATOM 1568 O O . ASN B 1 93 ? 2.424 21.234 14.344 1 83.94 93 ASN B O 1
ATOM 1572 N N . VAL B 1 94 ? 3.955 20.375 15.672 1 68.25 94 VAL B N 1
ATOM 1573 C CA . VAL B 1 94 ? 3.092 20.328 16.844 1 68.25 94 VAL B CA 1
ATOM 1574 C C . VAL B 1 94 ? 2.578 21.734 17.172 1 68.25 94 VAL B C 1
ATOM 1576 O O . VAL B 1 94 ? 1.421 21.906 17.562 1 68.25 94 VAL B O 1
ATOM 1579 N N . SER B 1 95 ? 3.402 22.672 17.141 1 58.91 95 SER B N 1
ATOM 1580 C CA . SER B 1 95 ? 2.93 24.016 17.469 1 58.91 95 SER B CA 1
ATOM 1581 C C . SER B 1 95 ? 1.7 24.391 16.641 1 58.91 95 SER B C 1
ATOM 1583 O O . SER B 1 95 ? 0.744 24.953 17.172 1 58.91 95 SER B O 1
ATOM 1585 N N . SER B 1 96 ? 1.639 23.969 15.484 1 48.62 96 SER B N 1
ATOM 1586 C CA . SER B 1 96 ? 0.51 24.312 14.633 1 48.62 96 SER B CA 1
ATOM 1587 C C . SER B 1 96 ? -0.734 23.516 15.008 1 48.62 96 SER B C 1
ATOM 1589 O O . SER B 1 96 ? -1.854 24.031 14.93 1 48.62 96 SER B O 1
ATOM 1591 N N . SER B 1 97 ? -0.603 22.266 15.328 1 50.84 97 SER B N 1
ATOM 1592 C CA . SER B 1 97 ? -1.736 21.422 15.688 1 50.84 97 SER B CA 1
ATOM 1593 C C . SER B 1 97 ? -2.445 21.938 16.938 1 50.84 97 SER B C 1
ATOM 1595 O O . SER B 1 97 ? -3.674 21.891 17.031 1 50.84 97 SER B O 1
ATOM 1597 N N . LEU B 1 98 ? -1.689 22.312 17.891 1 49.34 98 LEU B N 1
ATOM 1598 C CA . LEU B 1 98 ? -2.254 22.828 19.125 1 49.34 98 LEU B CA 1
ATOM 1599 C C . LEU B 1 98 ? -3.07 24.078 18.875 1 49.34 98 LEU B C 1
ATOM 1601 O O . LEU B 1 98 ? -4.098 24.312 19.516 1 49.34 98 LEU B O 1
ATOM 1605 N N . ILE B 1 99 ? -2.652 24.75 17.906 1 48.12 99 ILE B N 1
ATOM 1606 C CA . ILE B 1 99 ? -3.367 26.016 17.719 1 48.12 99 ILE B CA 1
ATOM 1607 C C . ILE B 1 99 ? -4.762 25.734 17.156 1 48.12 99 ILE B C 1
ATOM 1609 O O . ILE B 1 99 ? -5.738 26.359 17.578 1 48.12 99 ILE B O 1
ATOM 1613 N N . HIS B 1 100 ? -4.754 24.75 16.297 1 49.5 100 HIS B N 1
ATOM 1614 C CA . HIS B 1 100 ? -6.078 24.469 15.758 1 49.5 100 HIS B CA 1
ATOM 1615 C C . HIS B 1 100 ? -7 23.891 16.828 1 49.5 100 HIS B C 1
ATOM 1617 O O . HIS B 1 100 ? -8.203 24.172 16.828 1 49.5 100 HIS B O 1
ATOM 1623 N N . LEU B 1 101 ? -6.469 23.125 17.781 1 45.12 101 LEU B N 1
ATOM 1624 C CA . LEU B 1 101 ? -7.277 22.578 18.859 1 45.12 101 LEU B CA 1
ATOM 1625 C C . LEU B 1 101 ? -7.793 23.688 19.766 1 45.12 101 LEU B C 1
ATOM 1627 O O . LEU B 1 101 ? -8.922 23.625 20.266 1 45.12 101 LEU B O 1
ATOM 1631 N N . ILE B 1 102 ? -6.977 24.688 19.906 1 48.06 102 ILE B N 1
ATOM 1632 C CA . ILE B 1 102 ? -7.391 25.703 20.875 1 48.06 102 ILE B CA 1
ATOM 1633 C C . ILE B 1 102 ? -8.43 26.625 20.234 1 48.06 102 ILE B C 1
ATOM 1635 O O . ILE B 1 102 ? -9.328 27.109 20.922 1 48.06 102 ILE B O 1
ATOM 1639 N N . MET B 1 103 ? -8.461 26.75 18.906 1 43.81 103 MET B N 1
ATOM 1640 C CA . MET B 1 103 ? -9.398 27.719 18.344 1 43.81 103 MET B CA 1
ATOM 1641 C C . MET B 1 103 ? -10.75 27.062 18.078 1 43.81 103 MET B C 1
ATOM 1643 O O . MET B 1 103 ? -11.711 27.75 17.719 1 43.81 103 MET B O 1
ATOM 1647 N N . LEU B 1 104 ? -10.875 25.781 18.188 1 37.25 104 LEU B N 1
ATOM 1648 C CA . LEU B 1 104 ? -12.242 25.25 18.141 1 37.25 104 LEU B CA 1
ATOM 1649 C C . LEU B 1 104 ? -12.938 25.406 19.484 1 37.25 104 LEU B C 1
ATOM 1651 O O . LEU B 1 104 ? -12.312 25.234 20.531 1 37.25 104 LEU B O 1
#